Protein AF-A0A661PNC0-F1 (afdb_monomer)

Nearest PDB structures (foldseek):
  6h2f-assembly1_J  TM=8.138E-01  e=3.563E+00  Aeromonas hydrophila subsp. hydrophila AL09-71
  6grj-assembly1_B  TM=8.204E-01  e=4.561E+00  Aeromonas hydrophila
  6l4n-assembly1_A  TM=2.475E-01  e=5.593E-01  Dioscoreophyllum cumminsii
  7vww-assembly2_C  TM=2.631E-01  e=4.851E+00  Dioscoreophyllum cumminsii

Sequence (202 aa):
MVFRDFTWTQIACDAGDLGIRYLRNMYGEVVSHEEGSIPTFEPTTSKDDARDMGVSAIHDMAVKSANVPHITFQKVHVIPRSLSLVYYPIWIVRYTYMGRGYFVTVDGITGQSISGRAPGDPLYQGLAIGLGGVGGGLLTGVSLMGLLLNPVAGALGLLIGIVLFGGGFAMFRYGSEIVEGDLEARYKKIPMLDVLKKLSRG

Structure (mmCIF, N/CA/C/O backbone):
data_AF-A0A661PNC0-F1
#
_entry.id   AF-A0A661PNC0-F1
#
loop_
_atom_site.group_PDB
_atom_site.id
_atom_site.type_symbol
_atom_site.label_atom_id
_atom_site.label_alt_id
_atom_site.label_comp_id
_atom_site.label_asym_id
_atom_site.label_entity_id
_atom_site.label_seq_id
_atom_site.pdbx_PDB_ins_code
_atom_site.Cartn_x
_atom_site.Cartn_y
_atom_site.Cartn_z
_atom_site.occupancy
_atom_site.B_iso_or_equiv
_atom_site.auth_seq_id
_atom_site.auth_comp_id
_atom_site.auth_asym_id
_atom_site.auth_atom_id
_atom_site.pdbx_PDB_model_num
ATOM 1 N N . MET A 1 1 ? -9.305 -7.957 41.716 1.00 60.44 1 MET A N 1
ATOM 2 C CA . MET A 1 1 ? -9.885 -8.000 40.356 1.00 60.44 1 MET A CA 1
ATOM 3 C C . MET A 1 1 ? -9.316 -6.816 39.599 1.00 60.44 1 MET A C 1
ATOM 5 O O . MET A 1 1 ? -9.463 -5.704 40.085 1.00 60.44 1 MET A O 1
ATOM 9 N N . VAL A 1 2 ? -8.582 -7.043 38.510 1.00 74.50 2 VAL A N 1
ATOM 10 C CA . VAL A 1 2 ? -8.005 -5.952 37.712 1.00 74.50 2 VAL A CA 1
ATOM 11 C C . VAL A 1 2 ? -8.992 -5.645 36.598 1.00 74.50 2 VAL A C 1
ATOM 13 O O . VAL A 1 2 ? -9.218 -6.485 35.732 1.00 74.50 2 VAL A O 1
ATOM 16 N N . PHE A 1 3 ? -9.618 -4.475 36.666 1.00 83.81 3 PHE A N 1
ATOM 17 C CA . PHE A 1 3 ? -10.460 -3.978 35.588 1.00 83.81 3 PHE A CA 1
ATOM 18 C C . PHE A 1 3 ? -9.576 -3.168 34.645 1.00 83.81 3 PHE A C 1
ATOM 20 O O . PHE A 1 3 ? -8.866 -2.264 35.085 1.00 83.81 3 PHE A O 1
ATOM 27 N N . ARG A 1 4 ? -9.571 -3.535 33.367 1.00 88.44 4 ARG A N 1
ATOM 28 C CA . ARG A 1 4 ? -8.793 -2.864 32.330 1.00 88.44 4 ARG A CA 1
ATOM 29 C C . ARG A 1 4 ? -9.669 -2.661 31.115 1.00 88.44 4 ARG A C 1
ATOM 31 O O . ARG A 1 4 ? -10.390 -3.575 30.721 1.00 88.44 4 ARG A O 1
ATOM 38 N N . ASP A 1 5 ? -9.557 -1.477 30.539 1.00 91.38 5 ASP A N 1
ATOM 39 C CA . ASP A 1 5 ? -10.207 -1.152 29.285 1.00 91.38 5 ASP A CA 1
AT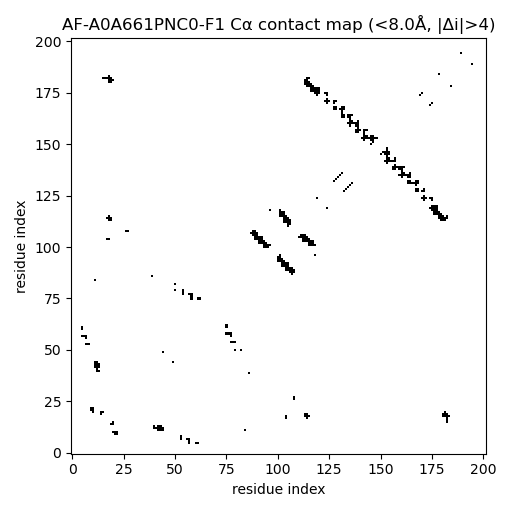OM 40 C C . ASP A 1 5 ? -9.285 -1.555 28.130 1.00 91.38 5 ASP A C 1
ATOM 42 O O . ASP A 1 5 ? -8.077 -1.306 28.157 1.00 91.38 5 ASP A O 1
ATOM 46 N N . PHE A 1 6 ? -9.866 -2.208 27.129 1.00 91.56 6 PHE A N 1
ATOM 47 C CA . PHE A 1 6 ? -9.190 -2.617 25.906 1.00 91.56 6 PHE A CA 1
ATOM 48 C C . PHE A 1 6 ? -9.966 -2.070 24.719 1.00 91.56 6 PHE A C 1
ATOM 50 O O . PHE A 1 6 ? -11.196 -2.127 24.696 1.00 91.56 6 PHE A O 1
ATOM 57 N N . THR A 1 7 ? -9.230 -1.586 23.725 1.00 90.50 7 THR A N 1
ATOM 58 C CA . THR A 1 7 ? -9.786 -1.140 22.451 1.00 90.50 7 THR A CA 1
ATOM 59 C C . THR A 1 7 ? -9.275 -2.061 21.363 1.00 90.50 7 THR A C 1
ATOM 61 O O . THR A 1 7 ? -8.075 -2.321 21.275 1.00 90.50 7 THR A O 1
ATOM 64 N N . TRP A 1 8 ? -10.191 -2.538 20.532 1.00 90.94 8 TRP A N 1
ATOM 65 C CA . TRP A 1 8 ? -9.892 -3.345 19.362 1.00 90.94 8 TRP A CA 1
ATOM 66 C C . TRP A 1 8 ? -10.581 -2.735 18.147 1.00 90.94 8 TRP A C 1
ATOM 68 O O . TRP A 1 8 ? -11.705 -2.243 18.246 1.00 90.94 8 TRP A O 1
ATOM 78 N N . THR A 1 9 ? -9.885 -2.747 17.016 1.00 90.25 9 THR A N 1
ATOM 79 C CA . THR A 1 9 ? -10.369 -2.206 15.750 1.00 90.25 9 THR A CA 1
ATOM 80 C C . THR A 1 9 ? -10.038 -3.171 14.622 1.00 90.25 9 THR A C 1
ATOM 82 O O . THR A 1 9 ? -9.015 -3.858 14.641 1.00 90.25 9 THR A O 1
ATOM 85 N N . GLN A 1 10 ? -10.916 -3.215 13.625 1.00 90.75 10 GLN A N 1
ATOM 86 C CA . GLN A 1 10 ? -10.739 -4.001 12.413 1.00 90.75 10 GLN A CA 1
ATOM 87 C C . GLN A 1 10 ? -11.410 -3.275 11.248 1.00 90.75 10 GLN A C 1
ATOM 89 O O . GLN A 1 10 ? -12.382 -2.543 11.441 1.00 90.75 10 GLN A O 1
ATOM 94 N N . ILE A 1 11 ? -10.887 -3.475 10.040 1.00 90.88 11 ILE A N 1
ATOM 95 C CA . ILE A 1 11 ? -11.545 -3.007 8.821 1.00 90.88 11 ILE A CA 1
ATOM 96 C C . ILE A 1 11 ? -12.796 -3.863 8.598 1.00 90.88 11 ILE A C 1
ATOM 98 O O . ILE A 1 11 ? -12.719 -5.089 8.559 1.00 90.88 11 ILE A O 1
ATOM 102 N N . ALA A 1 12 ? -13.947 -3.203 8.479 1.00 91.19 12 ALA A N 1
ATOM 103 C CA . ALA A 1 12 ? -15.246 -3.859 8.353 1.00 91.19 12 ALA A CA 1
ATOM 104 C C . ALA A 1 12 ? -15.644 -4.184 6.900 1.00 91.19 12 ALA A C 1
ATOM 106 O O . ALA A 1 12 ? -16.666 -4.830 6.701 1.00 91.19 12 ALA A O 1
ATOM 107 N N . CYS A 1 13 ? -14.877 -3.725 5.906 1.00 90.12 13 CYS A N 1
ATOM 108 C CA . CYS A 1 13 ? -15.146 -3.874 4.474 1.00 90.12 13 CYS A CA 1
ATOM 109 C C . CYS A 1 13 ? -13.961 -4.507 3.723 1.00 90.12 13 CYS A C 1
ATOM 111 O O . CYS A 1 13 ? -12.857 -4.626 4.257 1.00 90.12 13 CYS A O 1
ATOM 113 N N . ASP A 1 14 ? -14.168 -4.896 2.463 1.00 88.50 14 ASP A N 1
ATOM 114 C CA . ASP A 1 14 ? -13.071 -5.351 1.603 1.00 88.50 14 ASP A CA 1
ATOM 115 C C . ASP A 1 14 ? -12.342 -4.158 0.961 1.00 88.50 14 ASP A C 1
ATOM 117 O O . ASP A 1 14 ? -12.739 -3.636 -0.081 1.00 88.50 14 ASP A O 1
ATOM 121 N N . ALA A 1 15 ? -11.271 -3.708 1.617 1.00 86.81 15 ALA A N 1
ATOM 122 C CA . ALA A 1 15 ? -10.387 -2.644 1.135 1.00 86.81 15 ALA A CA 1
ATOM 123 C C . ALA A 1 15 ? -9.058 -3.181 0.562 1.00 86.81 15 ALA A C 1
ATOM 125 O O . ALA A 1 15 ? -8.125 -2.408 0.307 1.00 86.81 15 ALA A O 1
ATOM 126 N N . GLY A 1 16 ? -8.952 -4.499 0.347 1.00 83.06 16 GLY A N 1
ATOM 127 C CA . GLY A 1 16 ? -7.710 -5.147 -0.080 1.00 83.06 16 GLY A CA 1
ATOM 128 C C . GLY A 1 16 ? -7.218 -4.657 -1.444 1.00 83.06 16 GLY A C 1
ATOM 129 O O . GLY A 1 16 ? -6.020 -4.426 -1.626 1.00 83.06 16 GLY A O 1
ATOM 130 N N . ASP A 1 17 ? -8.140 -4.395 -2.371 1.00 80.44 17 ASP A N 1
ATOM 131 C CA . ASP A 1 17 ? -7.835 -3.873 -3.710 1.00 80.44 17 ASP A CA 1
ATOM 132 C C . ASP A 1 17 ? -7.246 -2.454 -3.696 1.00 80.44 17 ASP A C 1
ATOM 134 O O . ASP A 1 17 ? -6.540 -2.056 -4.628 1.00 80.44 17 ASP A O 1
ATOM 138 N N . LEU A 1 18 ? -7.488 -1.701 -2.621 1.00 85.50 18 LEU A N 1
ATOM 139 C CA . LEU A 1 18 ? -6.891 -0.386 -2.380 1.00 85.50 18 LEU A CA 1
ATOM 140 C C . LEU A 1 18 ? -5.544 -0.476 -1.655 1.00 85.50 18 LEU A C 1
ATOM 142 O O . LEU A 1 18 ? -4.930 0.554 -1.383 1.00 85.50 18 LEU A O 1
ATOM 146 N N . GLY A 1 19 ? -5.083 -1.690 -1.340 1.00 84.81 19 GLY A N 1
ATOM 147 C CA . GLY A 1 19 ? -3.843 -1.940 -0.616 1.00 84.81 19 GLY A CA 1
ATOM 148 C C . GLY A 1 19 ? -3.920 -1.548 0.855 1.00 84.81 19 GLY A C 1
ATOM 149 O O . GLY A 1 19 ? -2.931 -1.056 1.395 1.00 84.81 19 GLY A O 1
ATOM 150 N N . ILE A 1 20 ? -5.086 -1.712 1.484 1.00 88.06 20 ILE A N 1
ATOM 151 C CA . ILE A 1 20 ? -5.316 -1.382 2.893 1.00 88.06 20 ILE A CA 1
ATOM 152 C C . ILE A 1 20 ? -5.669 -2.672 3.633 1.00 88.06 20 ILE A C 1
ATOM 154 O O . ILE A 1 20 ? -6.747 -3.224 3.431 1.00 88.06 20 ILE A O 1
ATOM 158 N N . ARG A 1 21 ? -4.769 -3.166 4.492 1.00 84.69 21 ARG A N 1
ATOM 159 C CA . ARG A 1 21 ? -5.044 -4.338 5.353 1.00 84.69 21 ARG A CA 1
ATOM 160 C C . ARG A 1 21 ? -5.180 -3.990 6.826 1.00 84.69 21 ARG A C 1
ATOM 162 O O . ARG A 1 21 ? -5.807 -4.731 7.576 1.00 84.69 21 ARG A O 1
ATOM 169 N N . TYR A 1 22 ? -4.608 -2.868 7.245 1.00 82.19 22 TYR A N 1
ATOM 170 C CA . TYR A 1 22 ? -4.738 -2.348 8.596 1.00 82.19 22 TYR A CA 1
ATOM 171 C C . TYR A 1 22 ? -4.699 -0.822 8.575 1.00 82.19 22 TYR A C 1
ATOM 173 O O . TYR A 1 22 ? -4.026 -0.212 7.743 1.00 82.19 22 TYR A O 1
ATOM 181 N N . LEU A 1 23 ? -5.418 -0.203 9.509 1.00 81.19 23 LEU A N 1
ATOM 182 C CA . LEU A 1 23 ? -5.313 1.231 9.754 1.00 81.19 23 LEU A CA 1
ATOM 183 C C . LEU A 1 23 ? -4.182 1.467 10.754 1.00 81.19 23 LEU A C 1
ATOM 185 O O . LEU A 1 23 ? -4.139 0.850 11.817 1.00 81.19 23 LEU A O 1
ATOM 189 N N . ARG A 1 24 ? -3.244 2.349 10.401 1.00 75.81 24 ARG A N 1
ATOM 190 C CA . ARG A 1 24 ? -2.094 2.689 11.259 1.00 75.81 24 ARG A CA 1
ATOM 191 C C . ARG A 1 24 ? -2.492 3.566 12.437 1.00 75.81 24 ARG A C 1
ATOM 193 O O . ARG A 1 24 ? -1.765 3.632 13.423 1.00 75.81 24 ARG A O 1
ATOM 200 N N . ASN A 1 25 ? -3.616 4.259 12.308 1.00 78.12 25 ASN A N 1
ATOM 201 C CA . ASN A 1 25 ? -4.048 5.252 13.258 1.00 78.12 25 ASN A CA 1
ATOM 202 C C . ASN A 1 25 ? -5.568 5.467 13.197 1.00 78.12 25 ASN A C 1
ATOM 204 O O . ASN A 1 25 ? -6.174 5.333 12.140 1.00 78.12 25 ASN A O 1
ATOM 208 N N . MET A 1 26 ? -6.151 5.843 14.334 1.00 75.44 26 MET A N 1
ATOM 209 C CA . MET A 1 26 ? -7.554 6.236 14.495 1.00 75.44 26 MET A CA 1
ATOM 210 C C . MET A 1 26 ? -7.695 7.644 15.107 1.00 75.44 26 MET A C 1
ATOM 212 O O . MET A 1 26 ? -8.784 8.009 15.539 1.00 75.44 26 MET A O 1
ATOM 216 N N . TYR A 1 27 ? -6.612 8.430 15.202 1.00 77.44 27 TYR A N 1
ATOM 217 C CA . TYR A 1 27 ? -6.716 9.836 15.606 1.00 77.44 27 TYR A CA 1
ATOM 218 C C . TYR A 1 27 ? -7.524 10.621 14.571 1.00 77.44 27 TYR A C 1
ATOM 220 O O . TYR A 1 27 ? -7.492 10.306 13.385 1.00 77.44 27 TYR A O 1
ATOM 228 N N . GLY A 1 28 ? -8.221 11.650 15.040 1.00 77.75 28 GLY A N 1
ATOM 229 C CA . GLY A 1 28 ? -9.075 12.510 14.232 1.00 77.75 28 GLY A CA 1
ATOM 230 C C . GLY A 1 28 ? -10.279 12.974 15.041 1.00 77.75 28 GLY A C 1
ATOM 231 O O . GLY A 1 28 ? -10.637 12.361 16.049 1.00 77.75 28 GLY A O 1
ATOM 232 N N . GLU A 1 29 ? -10.893 14.069 14.611 1.00 81.62 29 GLU A N 1
ATOM 233 C CA . GLU A 1 29 ? -12.191 14.468 15.143 1.00 81.62 29 GLU A CA 1
ATOM 234 C C . GLU A 1 29 ? -13.288 13.640 14.476 1.00 81.62 29 GLU A C 1
ATOM 236 O O . GLU A 1 29 ? -13.309 13.466 13.256 1.00 81.62 29 GLU A O 1
ATOM 241 N N . VAL A 1 30 ? -14.198 13.104 15.290 1.00 81.50 30 VAL A N 1
ATOM 242 C CA . VAL A 1 30 ? -15.355 12.367 14.786 1.00 81.50 30 VAL A CA 1
ATOM 243 C C . VAL A 1 30 ? -16.385 13.386 14.324 1.00 81.50 30 VAL A C 1
ATOM 245 O O . VAL A 1 30 ? -16.954 14.112 15.137 1.00 81.50 30 VAL A O 1
ATOM 248 N N . VAL A 1 31 ? -16.630 13.422 13.018 1.00 83.00 31 VAL A N 1
ATOM 249 C CA . VAL A 1 31 ? -17.640 14.284 12.404 1.00 83.00 31 VAL A CA 1
ATOM 250 C C . VAL A 1 31 ? -18.822 13.423 11.973 1.00 83.00 31 VAL A C 1
ATOM 252 O O . VAL A 1 31 ? -18.645 12.328 11.437 1.00 83.00 31 VAL A O 1
ATOM 255 N N . SER A 1 32 ? -20.040 13.902 12.223 1.00 80.50 32 SER A N 1
ATOM 256 C CA . SER A 1 32 ? -21.250 13.276 11.693 1.00 80.50 32 SER A CA 1
ATOM 257 C C . SER A 1 32 ? -21.310 13.486 10.185 1.00 80.50 32 SER A C 1
ATOM 259 O O . SER A 1 32 ? -21.209 14.618 9.714 1.00 80.50 32 SER A O 1
ATOM 261 N N . HIS A 1 33 ? -21.510 12.403 9.448 1.00 73.62 33 HIS A N 1
ATOM 262 C CA . HIS A 1 33 ? -21.604 12.429 7.996 1.00 73.62 33 HIS A CA 1
ATOM 263 C C . HIS A 1 33 ? -23.042 12.190 7.544 1.00 73.62 33 HIS A C 1
ATOM 265 O O . HIS A 1 33 ? -23.707 11.301 8.077 1.00 73.62 33 HIS A O 1
ATOM 271 N N . GLU A 1 34 ? -23.512 12.956 6.560 1.00 78.12 34 GLU A N 1
ATOM 272 C CA . GLU A 1 34 ? -24.792 12.684 5.900 1.00 78.12 34 GLU A CA 1
ATOM 273 C C . GLU A 1 34 ? -24.631 11.524 4.914 1.00 78.12 34 GLU A C 1
ATOM 275 O O . GLU A 1 34 ? -23.820 11.577 3.980 1.00 78.12 34 GLU A O 1
ATOM 280 N N . GLU A 1 35 ? -25.413 10.468 5.132 1.00 73.94 35 GLU A N 1
ATOM 281 C CA . GLU A 1 35 ? -25.404 9.252 4.323 1.00 73.94 35 GLU A CA 1
ATOM 282 C C . GLU A 1 35 ? -25.604 9.577 2.830 1.00 73.94 35 GLU A C 1
ATOM 284 O O . GLU A 1 35 ? -26.504 10.323 2.449 1.00 73.94 35 GLU A O 1
ATOM 289 N N . GLY A 1 36 ? -24.725 9.045 1.974 1.00 72.88 36 GLY A N 1
ATOM 290 C CA . GLY A 1 36 ? -24.783 9.230 0.519 1.00 72.88 36 GLY A CA 1
ATOM 291 C C . GLY A 1 36 ? -24.018 10.430 -0.053 1.00 72.88 36 GLY A C 1
ATOM 292 O O . GLY A 1 36 ? -23.886 10.523 -1.272 1.00 72.88 36 GLY A O 1
ATOM 293 N N . SER A 1 37 ? -23.460 11.325 0.769 1.00 77.81 37 SER A N 1
ATOM 294 C CA . SER A 1 37 ? -22.712 12.488 0.248 1.00 77.81 37 SER A CA 1
ATOM 295 C C . SER A 1 37 ? -21.254 12.190 -0.150 1.00 77.81 37 SER A C 1
ATOM 297 O O . SER A 1 37 ? -20.676 12.918 -0.957 1.00 77.81 37 SER A O 1
ATOM 299 N N . ILE A 1 38 ? -20.662 11.100 0.353 1.00 77.94 38 ILE A N 1
ATOM 300 C CA . ILE A 1 38 ? -19.319 10.620 -0.017 1.00 77.94 38 ILE A CA 1
ATOM 301 C C . ILE A 1 38 ? -19.423 9.123 -0.328 1.00 77.94 38 ILE A C 1
ATOM 303 O O . ILE A 1 38 ? -20.124 8.421 0.400 1.00 77.94 38 ILE A O 1
ATOM 307 N N . PRO A 1 39 ? -18.738 8.613 -1.369 1.00 84.06 39 PRO A N 1
ATOM 308 C CA . PRO A 1 39 ? -18.677 7.181 -1.633 1.00 84.06 39 PRO A CA 1
ATOM 309 C C . PRO A 1 39 ? -18.099 6.415 -0.438 1.00 84.06 39 PRO A C 1
ATOM 311 O O . PRO A 1 39 ? -16.949 6.625 -0.051 1.00 84.06 39 PRO A O 1
ATOM 314 N N . THR A 1 40 ? -18.893 5.510 0.125 1.00 86.81 40 THR A N 1
ATOM 315 C CA . THR A 1 40 ? -18.500 4.616 1.216 1.00 86.81 40 THR A CA 1
ATOM 316 C C . THR A 1 40 ? -18.382 3.182 0.715 1.00 86.81 40 THR A C 1
ATOM 318 O O . THR A 1 40 ? -19.023 2.784 -0.257 1.00 86.81 40 THR A O 1
ATOM 321 N N . PHE A 1 41 ? -17.538 2.398 1.383 1.00 87.38 41 PHE A N 1
ATOM 322 C CA . PHE A 1 41 ? -17.537 0.948 1.225 1.00 87.38 41 PHE A CA 1
ATOM 323 C C . PHE A 1 41 ? -18.470 0.351 2.265 1.00 87.38 41 PHE A C 1
ATOM 325 O O . PHE A 1 41 ? -18.335 0.642 3.455 1.00 87.38 41 PHE A O 1
ATOM 332 N N . GLU A 1 42 ? -19.383 -0.496 1.809 1.00 87.50 42 GLU A N 1
ATOM 333 C CA . GLU A 1 42 ? -20.300 -1.185 2.703 1.00 87.50 42 GLU A CA 1
ATOM 334 C C . GLU A 1 42 ? -19.556 -2.205 3.578 1.00 87.50 42 GLU A C 1
ATOM 336 O O . GLU A 1 42 ? -18.625 -2.871 3.101 1.00 87.50 42 GLU A O 1
ATOM 341 N N . PRO A 1 43 ? -19.951 -2.355 4.854 1.00 91.06 43 PRO A N 1
ATOM 342 C CA . PRO A 1 43 ? -19.438 -3.416 5.703 1.00 91.06 43 PRO A CA 1
ATOM 343 C C . PRO A 1 43 ? -19.756 -4.795 5.115 1.00 91.06 43 PRO A C 1
ATOM 345 O O . PRO A 1 43 ? -20.901 -5.102 4.788 1.00 91.06 43 PRO A O 1
ATOM 348 N N . THR A 1 44 ? -18.744 -5.650 5.018 1.00 91.75 44 THR A N 1
ATOM 349 C CA . THR A 1 44 ? -18.884 -7.057 4.617 1.00 91.75 44 THR A CA 1
ATOM 350 C C . THR A 1 44 ? -19.120 -7.973 5.816 1.00 91.75 44 THR A C 1
ATOM 352 O O . THR A 1 44 ? -19.632 -9.080 5.662 1.00 91.75 44 THR A O 1
ATOM 355 N N . THR A 1 45 ? -18.772 -7.506 7.015 1.00 89.38 45 THR A N 1
ATOM 356 C CA . THR A 1 45 ? -18.924 -8.232 8.278 1.00 89.38 45 THR A CA 1
ATOM 357 C C . THR A 1 45 ? -20.235 -7.861 8.968 1.00 89.38 45 THR A C 1
ATOM 359 O O . THR A 1 45 ? -20.561 -6.679 9.104 1.00 89.38 45 THR A O 1
ATOM 362 N N . SER A 1 46 ? -20.971 -8.859 9.469 1.00 92.31 46 SER A N 1
ATOM 363 C CA . SER A 1 46 ? -22.181 -8.616 10.259 1.00 92.31 46 SER A CA 1
ATOM 364 C C . SER A 1 46 ? -21.857 -8.034 11.644 1.00 92.31 46 SER A C 1
ATOM 366 O O . SER A 1 46 ? -20.755 -8.179 12.175 1.00 92.31 46 SER A O 1
ATOM 368 N N . LYS A 1 47 ? -22.838 -7.377 12.271 1.00 91.94 47 LYS A N 1
ATOM 369 C CA . LYS A 1 47 ? -22.670 -6.795 13.612 1.00 91.94 47 LYS A CA 1
ATOM 370 C C . LYS A 1 47 ? -22.364 -7.853 14.679 1.00 91.94 47 LYS A C 1
ATOM 372 O O . LYS A 1 47 ? -21.562 -7.588 15.575 1.00 91.94 47 LYS A O 1
ATOM 377 N N . ASP A 1 48 ? -23.008 -9.014 14.592 1.00 93.81 48 ASP A N 1
ATOM 378 C CA . ASP A 1 48 ? -22.830 -10.099 15.559 1.00 93.81 48 ASP A CA 1
ATOM 379 C C . ASP A 1 48 ? -21.459 -10.761 15.381 1.00 93.81 48 ASP A C 1
ATOM 381 O O . ASP A 1 48 ? -20.726 -10.901 16.358 1.00 93.81 48 ASP A O 1
ATOM 385 N N . ASP A 1 49 ? -21.030 -11.005 14.138 1.00 94.06 49 ASP A N 1
ATOM 386 C CA . ASP A 1 49 ? -19.682 -11.523 13.863 1.00 94.06 49 ASP A CA 1
ATOM 387 C C . ASP A 1 49 ? -18.597 -10.542 14.330 1.00 94.06 49 ASP A C 1
ATOM 389 O O . ASP A 1 49 ? -17.616 -10.936 14.960 1.00 94.06 49 ASP A O 1
ATOM 393 N N . ALA A 1 50 ? -18.778 -9.240 14.077 1.00 93.19 50 ALA A N 1
ATOM 394 C CA . ALA A 1 50 ? -17.857 -8.204 14.543 1.00 93.19 50 ALA A CA 1
ATOM 395 C C . ALA A 1 50 ? -17.756 -8.171 16.076 1.00 93.19 50 ALA A C 1
ATOM 397 O O . ALA A 1 50 ? -16.672 -7.957 16.628 1.00 93.19 50 ALA A O 1
ATOM 398 N N . ARG A 1 51 ? -18.873 -8.409 16.774 1.00 94.56 51 ARG A N 1
ATOM 399 C CA . ARG A 1 51 ? -18.899 -8.511 18.234 1.00 94.56 51 ARG A CA 1
ATOM 400 C C . ARG A 1 51 ? -18.113 -9.727 18.714 1.00 94.56 51 ARG A C 1
ATOM 402 O O . ARG A 1 51 ? -17.290 -9.577 19.616 1.00 94.56 51 ARG A O 1
ATOM 409 N N . ASP A 1 52 ? -18.350 -10.893 18.127 1.00 94.94 52 ASP A N 1
ATOM 410 C CA . ASP A 1 52 ? -17.710 -12.143 18.538 1.00 94.94 52 ASP A CA 1
ATOM 411 C C . ASP A 1 52 ? -16.200 -12.116 18.262 1.00 94.94 52 ASP A C 1
ATOM 413 O O . ASP A 1 52 ? -15.398 -12.457 19.140 1.00 94.94 52 ASP A O 1
ATOM 417 N N . MET A 1 53 ? -15.794 -11.591 17.100 1.00 94.56 53 MET A N 1
ATOM 418 C CA . MET A 1 53 ? -14.387 -11.338 16.778 1.00 94.56 53 MET A CA 1
ATOM 419 C C . MET A 1 53 ? -13.739 -10.379 17.780 1.00 94.56 53 MET A C 1
ATOM 421 O O . MET A 1 53 ? -12.650 -10.662 18.283 1.00 94.56 53 MET A O 1
ATOM 425 N N . GLY A 1 54 ? -14.413 -9.277 18.124 1.00 94.56 54 GLY A N 1
ATOM 426 C CA . GLY A 1 54 ? -13.900 -8.307 19.089 1.00 94.56 54 GLY A CA 1
ATOM 427 C C . GLY A 1 54 ? -13.768 -8.873 20.501 1.00 94.56 54 GLY A C 1
ATOM 428 O O . GLY A 1 54 ? -12.765 -8.625 21.172 1.00 94.56 54 GLY A O 1
ATOM 429 N N . VAL A 1 55 ? -14.732 -9.683 20.949 1.00 95.06 55 VAL A N 1
ATOM 430 C CA . VAL A 1 55 ? -14.667 -10.380 22.243 1.00 95.06 55 VAL A CA 1
ATOM 431 C C . VAL A 1 55 ? -13.474 -11.330 22.286 1.00 95.06 55 VAL A C 1
ATOM 433 O O . VAL A 1 55 ? -12.709 -11.293 23.252 1.00 95.06 55 VAL A O 1
ATOM 436 N N . SER A 1 56 ? -13.285 -12.137 21.238 1.00 95.44 56 SER A N 1
ATOM 437 C CA . SER A 1 56 ? -12.152 -13.059 21.139 1.00 95.44 56 SER A CA 1
ATOM 438 C C . SER A 1 56 ? -10.815 -12.311 21.112 1.00 95.44 56 SER A C 1
ATOM 440 O O . SER A 1 56 ? -9.896 -12.654 21.854 1.00 95.44 56 SER A O 1
ATOM 442 N N . ALA A 1 57 ? -10.707 -11.245 20.314 1.00 94.81 57 ALA A N 1
ATOM 443 C CA . ALA A 1 57 ? -9.482 -10.459 20.202 1.00 94.81 57 ALA A CA 1
ATOM 444 C C . ALA A 1 57 ? -9.120 -9.756 21.521 1.00 94.81 57 ALA A C 1
ATOM 446 O O . ALA A 1 57 ? -7.970 -9.809 21.959 1.00 94.81 57 ALA A O 1
ATOM 447 N N . ILE A 1 58 ? -10.098 -9.139 22.194 1.00 94.75 58 ILE A N 1
ATOM 448 C CA . ILE A 1 58 ? -9.889 -8.486 23.494 1.00 94.75 58 ILE A CA 1
ATOM 449 C C . ILE A 1 58 ? -9.519 -9.509 24.567 1.00 94.75 58 ILE A C 1
ATOM 451 O O . ILE A 1 58 ? -8.657 -9.223 25.398 1.00 94.75 58 ILE A O 1
ATOM 455 N N . HIS A 1 59 ? -10.127 -10.697 24.555 1.00 93.88 59 HIS A N 1
ATOM 456 C CA . HIS A 1 59 ? -9.753 -11.772 25.469 1.00 93.88 59 HIS A CA 1
ATOM 457 C C . HIS A 1 59 ? -8.261 -12.114 25.327 1.00 93.88 59 HIS A C 1
ATOM 459 O O . HIS A 1 59 ? -7.527 -12.122 26.319 1.00 93.88 59 HIS A O 1
ATOM 465 N N . ASP A 1 60 ? -7.785 -12.302 24.095 1.00 93.12 60 ASP A N 1
ATOM 466 C CA . ASP A 1 60 ? -6.383 -12.625 23.820 1.00 93.12 60 ASP A CA 1
ATOM 467 C C . ASP A 1 60 ? -5.432 -11.482 24.191 1.00 93.12 60 ASP A C 1
ATOM 469 O O . ASP A 1 60 ? -4.362 -11.715 24.762 1.00 93.12 60 ASP A O 1
ATOM 473 N N . MET A 1 61 ? -5.820 -10.235 23.911 1.00 92.31 61 MET A N 1
ATOM 474 C CA . MET A 1 61 ? -5.074 -9.048 24.339 1.00 92.31 61 MET A CA 1
ATOM 475 C C . MET A 1 61 ? -4.986 -8.966 25.866 1.00 92.31 61 MET A C 1
ATOM 477 O O . MET A 1 61 ? -3.914 -8.681 26.404 1.00 92.31 61 MET A O 1
ATOM 481 N N . ALA A 1 62 ? -6.080 -9.256 26.573 1.00 91.94 62 ALA A N 1
ATOM 482 C CA . ALA A 1 62 ? -6.132 -9.212 28.026 1.00 91.94 62 ALA A CA 1
ATOM 483 C C . ALA A 1 62 ? -5.207 -10.255 28.659 1.00 91.94 62 ALA A C 1
ATOM 485 O O . ALA A 1 62 ? -4.404 -9.897 29.527 1.00 91.94 62 ALA A O 1
ATOM 486 N N . VAL A 1 63 ? -5.249 -11.503 28.179 1.00 90.50 63 VAL A N 1
ATOM 487 C CA . VAL A 1 63 ? -4.357 -12.581 28.637 1.00 90.50 63 VAL A CA 1
ATOM 488 C C . VAL A 1 63 ? -2.892 -12.215 28.388 1.00 90.50 63 VAL A C 1
ATOM 490 O O . VAL A 1 63 ? -2.078 -12.280 29.310 1.00 90.50 63 VAL A O 1
ATOM 493 N N . LYS A 1 64 ? -2.555 -11.746 27.178 1.00 90.94 64 LYS A N 1
ATOM 494 C CA . LYS A 1 64 ? -1.185 -11.323 26.834 1.00 90.94 64 LYS A CA 1
ATOM 495 C C . LYS A 1 64 ? -0.701 -10.150 27.690 1.00 90.94 64 LYS A C 1
ATOM 497 O O . LYS A 1 64 ? 0.455 -10.129 28.102 1.00 90.94 64 LYS A O 1
ATOM 502 N N . SER A 1 65 ? -1.580 -9.198 28.015 1.00 90.00 65 SER A N 1
ATOM 503 C CA . SER A 1 65 ? -1.227 -8.003 28.798 1.00 90.00 65 SER A CA 1
ATOM 504 C C . SER A 1 65 ? -0.815 -8.291 30.245 1.00 90.00 65 SER A C 1
ATOM 506 O O . SER A 1 65 ? -0.195 -7.437 30.881 1.00 90.00 65 SER A O 1
ATOM 508 N N . ALA A 1 66 ? -1.180 -9.461 30.780 1.00 87.38 66 ALA A N 1
ATOM 509 C CA . ALA A 1 66 ? -0.810 -9.869 32.130 1.00 87.38 66 ALA A CA 1
ATOM 510 C C . ALA A 1 66 ? 0.663 -10.308 32.228 1.00 87.38 66 ALA A C 1
ATOM 512 O O . ALA A 1 66 ? 1.211 -10.324 33.327 1.00 87.38 66 ALA A O 1
ATOM 513 N N . ASN A 1 67 ? 1.300 -10.633 31.092 1.00 86.50 67 ASN A N 1
ATOM 514 C CA . ASN A 1 67 ? 2.706 -11.036 30.982 1.00 86.50 67 ASN A CA 1
ATOM 515 C C . ASN A 1 67 ? 3.118 -12.146 31.974 1.00 86.50 67 ASN A C 1
ATOM 517 O O . ASN A 1 67 ? 4.191 -12.100 32.576 1.00 86.50 67 ASN A O 1
ATOM 521 N N . VAL A 1 68 ? 2.238 -13.132 32.180 1.00 86.25 68 VAL A N 1
ATOM 522 C CA . VAL A 1 68 ? 2.471 -14.249 33.104 1.00 86.25 68 VAL A CA 1
ATOM 523 C C . VAL A 1 68 ? 3.115 -15.416 32.340 1.00 86.25 68 VAL A C 1
ATOM 525 O O . VAL A 1 68 ? 2.491 -15.933 31.415 1.00 86.25 68 VAL A O 1
ATOM 528 N N . PRO A 1 69 ? 4.328 -15.871 32.713 1.00 83.25 69 PRO A N 1
ATOM 529 C CA . PRO A 1 69 ? 5.061 -16.897 31.964 1.00 83.25 69 PRO A CA 1
ATOM 530 C C . PRO A 1 69 ? 4.462 -18.308 32.081 1.00 83.25 69 PRO A C 1
ATOM 532 O O . PRO A 1 69 ? 4.591 -19.108 31.158 1.00 83.25 69 PRO A O 1
ATOM 535 N N . HIS A 1 70 ? 3.787 -18.620 33.193 1.00 86.38 70 HIS A N 1
ATOM 536 C CA . HIS A 1 70 ? 3.148 -19.918 33.424 1.00 86.38 70 HIS A CA 1
ATOM 537 C C . HIS A 1 70 ? 1.731 -19.727 33.964 1.00 86.38 70 HIS A C 1
ATOM 539 O O . HIS A 1 70 ? 1.541 -19.193 35.056 1.00 86.38 70 HIS A O 1
ATOM 545 N N . ILE A 1 71 ? 0.733 -20.167 33.198 1.00 85.00 71 ILE A N 1
ATOM 546 C CA . ILE A 1 71 ? -0.686 -20.014 33.531 1.00 85.00 71 ILE A CA 1
ATOM 547 C C . ILE A 1 71 ? -1.250 -21.392 33.895 1.00 85.00 71 ILE A C 1
ATOM 549 O O . ILE A 1 71 ? -1.495 -22.212 33.017 1.00 85.00 71 ILE A O 1
ATOM 553 N N . THR A 1 72 ? -1.460 -21.651 35.189 1.00 86.69 72 THR A N 1
ATOM 554 C CA . THR A 1 72 ? -2.098 -22.899 35.665 1.00 86.69 72 THR A CA 1
ATOM 555 C C . THR A 1 72 ? -3.624 -22.801 35.645 1.00 86.69 72 THR A C 1
ATOM 557 O O . THR A 1 72 ? -4.310 -23.768 35.335 1.00 86.69 72 THR A O 1
ATOM 560 N N . PHE A 1 73 ? -4.166 -21.619 35.950 1.00 84.12 73 PHE A N 1
ATOM 561 C CA . PHE A 1 73 ? -5.595 -21.318 35.896 1.00 84.12 73 PHE A CA 1
ATOM 562 C C . PHE A 1 73 ? -5.794 -19.894 35.379 1.00 84.12 73 PHE A C 1
ATOM 564 O O . PHE A 1 73 ? -5.152 -18.966 35.870 1.00 84.12 73 PHE A O 1
ATOM 571 N N . GLN A 1 74 ? -6.710 -19.713 34.425 1.00 85.81 74 GLN A N 1
ATOM 572 C CA . GLN A 1 74 ? -7.118 -18.393 33.946 1.00 85.81 74 GLN A CA 1
ATOM 573 C C . GLN A 1 74 ? -8.638 -18.261 33.981 1.00 85.81 74 GLN A C 1
ATOM 575 O O . GLN A 1 74 ? -9.362 -19.177 33.594 1.00 85.81 74 GLN A O 1
ATOM 580 N N . LYS A 1 75 ? -9.124 -17.099 34.420 1.00 88.56 75 LYS A N 1
ATOM 581 C CA . LYS A 1 75 ? -10.537 -16.726 34.335 1.00 88.56 75 LYS A CA 1
ATOM 582 C C . LYS A 1 75 ? -10.628 -15.269 33.903 1.00 88.56 75 LYS A C 1
ATOM 584 O O . LYS A 1 75 ? -10.466 -14.366 34.720 1.00 88.56 75 LYS A O 1
ATOM 589 N N . VAL A 1 76 ? -10.868 -15.054 32.616 1.00 90.44 76 VAL A N 1
ATOM 590 C CA . VAL A 1 76 ? -11.023 -13.727 32.014 1.00 90.44 76 VAL A CA 1
ATOM 591 C C . VAL A 1 76 ? -12.459 -13.607 31.529 1.00 90.44 76 VAL A C 1
ATOM 593 O O . VAL A 1 76 ? -12.960 -14.498 30.853 1.00 90.44 76 VAL A O 1
ATOM 596 N N . HIS A 1 77 ? -13.129 -12.518 31.897 1.00 91.94 77 HIS A N 1
ATOM 597 C CA . HIS A 1 77 ? -14.434 -12.175 31.341 1.00 91.94 77 HIS A CA 1
ATOM 598 C C . HIS A 1 77 ? -14.280 -10.883 30.561 1.00 91.94 77 HIS A C 1
ATOM 600 O O . HIS A 1 77 ? -13.767 -9.897 31.091 1.00 91.94 77 HIS A O 1
ATOM 606 N N . VAL A 1 78 ? -14.741 -10.898 29.318 1.00 92.94 78 VAL A N 1
ATOM 607 C CA . VAL A 1 78 ? -14.796 -9.717 28.465 1.00 92.94 78 VAL A CA 1
ATOM 608 C C . VAL A 1 78 ? -16.233 -9.220 28.460 1.00 92.94 78 VAL A C 1
ATOM 610 O O . VAL A 1 78 ? -17.158 -9.985 28.197 1.00 92.94 78 VAL A O 1
ATOM 613 N N . ILE A 1 79 ? -16.420 -7.942 28.776 1.00 92.69 79 ILE A N 1
ATOM 614 C CA . ILE A 1 79 ? -17.730 -7.290 28.789 1.00 92.69 79 ILE A CA 1
ATOM 615 C C . ILE A 1 79 ? -17.684 -6.175 27.737 1.00 92.69 79 ILE A C 1
ATOM 617 O O . ILE A 1 79 ? -17.079 -5.134 28.002 1.00 92.69 79 ILE A O 1
ATOM 621 N N . PRO A 1 80 ? -18.277 -6.372 26.543 1.00 90.06 80 PRO A N 1
ATOM 622 C CA . PRO A 1 80 ? -18.332 -5.335 25.517 1.00 90.06 80 PRO A CA 1
ATOM 623 C C . PRO A 1 80 ? -19.078 -4.104 26.033 1.00 90.06 80 PRO A C 1
ATOM 625 O O . PRO A 1 80 ? -20.241 -4.208 26.422 1.00 90.06 80 PRO A O 1
ATOM 628 N N . ARG A 1 81 ? -18.419 -2.939 26.040 1.00 90.62 81 ARG A N 1
ATOM 629 C CA . ARG A 1 81 ? -19.059 -1.664 26.408 1.00 90.62 81 ARG A CA 1
ATOM 630 C C . ARG A 1 81 ? -19.735 -0.984 25.227 1.00 90.62 81 ARG A C 1
ATOM 632 O O . ARG A 1 81 ? -20.854 -0.504 25.358 1.00 90.62 81 ARG A O 1
ATOM 639 N N . SER A 1 82 ? -19.050 -0.934 24.093 1.00 91.06 82 SER A N 1
ATOM 640 C CA . SER A 1 82 ? -19.545 -0.324 22.865 1.00 91.06 82 SER A CA 1
ATOM 641 C C . SER A 1 82 ? -19.013 -1.082 21.656 1.00 91.06 82 SER A C 1
ATOM 643 O O . SER A 1 82 ? -17.931 -1.666 21.691 1.00 91.06 82 SER A O 1
ATOM 645 N N . LEU A 1 83 ? -19.807 -1.074 20.592 1.00 91.75 83 LEU A N 1
ATOM 646 C CA . LEU A 1 83 ? -19.422 -1.527 19.266 1.00 91.75 83 LEU A CA 1
ATOM 647 C C . LEU A 1 83 ? -19.925 -0.465 18.295 1.00 91.75 83 LEU A C 1
ATOM 649 O O . LEU A 1 83 ? -21.133 -0.239 18.210 1.00 91.75 83 LEU A O 1
ATOM 653 N N . SER A 1 84 ? -18.997 0.192 17.608 1.00 90.69 84 SER A N 1
ATOM 654 C CA . SER A 1 84 ? -19.291 1.313 16.718 1.00 90.69 84 SER A CA 1
ATOM 655 C C . SER A 1 84 ? -18.659 1.071 15.356 1.00 90.69 84 SER A C 1
ATOM 657 O O . SER A 1 84 ? -17.505 0.654 15.275 1.00 90.69 84 SER A O 1
ATOM 659 N N . LEU A 1 85 ? -19.410 1.366 14.296 1.00 89.44 85 LEU A N 1
ATOM 660 C CA . LEU A 1 85 ? -18.890 1.440 12.935 1.00 89.44 85 LEU A CA 1
ATOM 661 C C . LEU A 1 85 ? -18.378 2.863 12.690 1.00 89.44 85 LEU A C 1
ATOM 663 O O . LEU A 1 85 ? -19.100 3.826 12.943 1.00 89.44 85 LEU A O 1
ATOM 667 N N . VAL A 1 86 ? -17.137 2.990 12.223 1.00 88.38 86 VAL A N 1
ATOM 668 C CA . VAL A 1 86 ? -16.501 4.284 11.945 1.00 88.38 86 VAL A CA 1
ATOM 669 C C . VAL A 1 86 ? -16.079 4.317 10.485 1.00 88.38 86 VAL A C 1
ATOM 671 O O . VAL A 1 86 ? -15.334 3.447 10.035 1.00 88.38 86 VAL A O 1
ATOM 674 N N . TYR A 1 87 ? -16.534 5.336 9.758 1.00 88.69 87 TYR A N 1
ATOM 675 C CA . TYR A 1 87 ? -16.073 5.610 8.402 1.00 88.69 87 TYR A CA 1
ATOM 676 C C . TYR A 1 87 ? -14.753 6.374 8.462 1.00 88.69 87 TYR A C 1
ATOM 678 O O . TYR A 1 8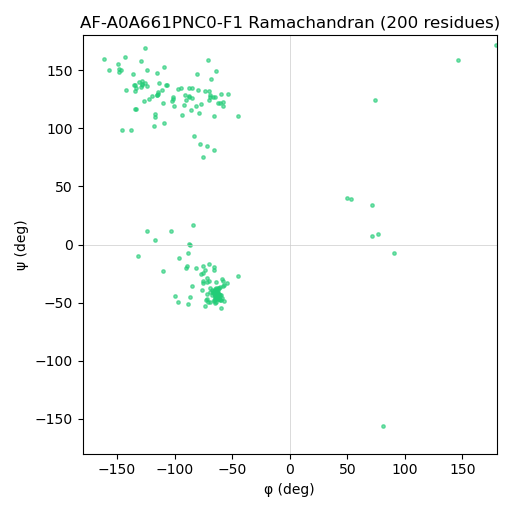7 ? -14.684 7.467 9.021 1.00 88.69 87 TYR A O 1
ATOM 686 N N . TYR A 1 88 ? -13.701 5.780 7.902 1.00 89.56 88 TYR A N 1
ATOM 687 C CA . TYR A 1 88 ? -12.362 6.358 7.897 1.00 89.56 88 TYR A CA 1
ATOM 688 C C . TYR A 1 88 ? -12.052 6.979 6.526 1.00 89.56 88 TYR A C 1
ATOM 690 O O . TYR A 1 88 ? -12.145 6.269 5.519 1.00 89.56 88 TYR A O 1
ATOM 698 N N . PRO A 1 89 ? -11.701 8.277 6.445 1.00 89.94 89 PRO A N 1
ATOM 699 C CA . PRO A 1 89 ? -11.470 8.939 5.168 1.00 89.94 89 PRO A CA 1
ATOM 700 C C . PRO A 1 89 ? -10.145 8.485 4.551 1.00 89.94 89 PRO A C 1
ATOM 702 O O . PRO A 1 89 ? -9.098 8.486 5.198 1.00 89.94 89 PRO A O 1
ATOM 705 N N . ILE A 1 90 ? -10.184 8.124 3.270 1.00 90.44 90 ILE A N 1
ATOM 706 C CA . ILE A 1 90 ? -9.015 7.698 2.497 1.00 90.44 90 ILE A CA 1
ATOM 707 C C . ILE A 1 90 ? -9.038 8.417 1.153 1.00 90.44 90 ILE A C 1
ATOM 709 O O . ILE A 1 90 ? -10.064 8.454 0.474 1.00 90.44 90 ILE A O 1
ATOM 713 N N . TRP A 1 91 ? -7.890 8.946 0.742 1.00 91.88 91 TRP A N 1
ATOM 714 C CA . TRP A 1 91 ? -7.719 9.541 -0.577 1.00 91.88 91 TRP A CA 1
ATOM 715 C C . TRP A 1 91 ? -7.102 8.535 -1.539 1.00 91.88 91 TRP A C 1
ATOM 717 O O . TRP A 1 91 ? -6.109 7.882 -1.227 1.00 91.88 91 TRP A O 1
ATOM 727 N N . ILE A 1 92 ? -7.669 8.440 -2.740 1.00 92.12 92 ILE A N 1
ATOM 728 C CA . ILE A 1 92 ? -7.139 7.602 -3.815 1.00 92.12 92 ILE A CA 1
ATOM 729 C C . ILE A 1 92 ? -6.739 8.519 -4.963 1.00 92.12 92 ILE A C 1
ATOM 731 O O . ILE A 1 92 ? -7.590 9.108 -5.630 1.00 92.12 92 ILE A O 1
ATOM 735 N N . VAL A 1 93 ? -5.441 8.614 -5.227 1.00 92.88 93 VAL A N 1
ATOM 736 C CA . VAL A 1 93 ? -4.907 9.387 -6.348 1.00 92.88 93 VAL A CA 1
ATOM 737 C C . VAL A 1 93 ? -4.573 8.423 -7.471 1.00 92.88 93 VAL A C 1
ATOM 739 O O . VAL A 1 93 ? -3.738 7.539 -7.304 1.00 92.88 93 VAL A O 1
ATOM 742 N N . ARG A 1 94 ? -5.213 8.590 -8.630 1.00 92.62 94 ARG A N 1
ATOM 743 C CA . ARG A 1 94 ? -4.923 7.826 -9.850 1.00 92.62 94 ARG A CA 1
ATOM 744 C C . ARG A 1 94 ? -4.285 8.746 -10.876 1.00 92.62 94 ARG A C 1
ATOM 746 O O . ARG A 1 94 ? -4.790 9.836 -11.123 1.00 92.62 94 ARG A O 1
ATOM 753 N N . TYR A 1 95 ? -3.201 8.302 -11.494 1.00 91.31 95 TYR A N 1
ATOM 754 C CA . TYR A 1 95 ? -2.502 9.074 -12.517 1.00 91.31 95 TYR A CA 1
ATOM 755 C C . TYR A 1 95 ? -1.975 8.164 -13.619 1.00 91.31 95 TYR A C 1
ATOM 757 O O . TYR A 1 95 ? -1.860 6.951 -13.455 1.00 91.31 95 TYR A O 1
ATOM 765 N N . THR A 1 96 ? -1.677 8.753 -14.774 1.00 89.44 96 THR A N 1
ATOM 766 C CA . THR A 1 96 ? -1.084 8.032 -15.900 1.00 89.44 96 THR A CA 1
ATOM 767 C C . THR A 1 96 ? 0.303 8.579 -16.161 1.00 89.44 96 THR A C 1
ATOM 769 O O . THR A 1 96 ? 0.477 9.783 -16.323 1.00 89.44 96 THR A O 1
ATOM 772 N N . TYR A 1 97 ? 1.285 7.691 -16.244 1.00 83.25 97 TYR A N 1
ATOM 773 C CA . TYR A 1 97 ? 2.638 8.038 -16.643 1.00 83.25 97 TYR A CA 1
ATOM 774 C C . TYR A 1 97 ? 3.059 7.140 -17.802 1.00 83.25 97 TYR A C 1
ATOM 776 O O . TYR A 1 97 ? 3.001 5.916 -17.713 1.00 83.25 97 TYR A O 1
ATOM 784 N N . MET A 1 98 ? 3.447 7.752 -18.925 1.00 79.81 98 MET A N 1
ATOM 785 C CA . MET A 1 98 ? 3.943 7.043 -20.113 1.00 79.81 98 MET A CA 1
ATOM 786 C C . MET A 1 98 ? 2.994 5.941 -20.626 1.00 79.81 98 MET A C 1
ATOM 788 O O . MET A 1 98 ? 3.431 4.866 -21.033 1.00 79.81 98 MET A O 1
ATOM 792 N N . GLY A 1 99 ? 1.685 6.214 -20.594 1.00 79.56 99 GLY A N 1
ATOM 793 C CA . GLY A 1 99 ? 0.643 5.290 -21.053 1.00 79.56 99 GLY A CA 1
ATOM 794 C C . GLY A 1 99 ? 0.329 4.140 -20.088 1.00 79.56 99 GLY A C 1
ATOM 795 O O . GLY A 1 99 ? -0.403 3.228 -20.466 1.00 79.56 99 GLY A O 1
ATOM 796 N N . ARG A 1 100 ? 0.864 4.163 -18.860 1.00 81.31 100 ARG A N 1
ATOM 797 C CA . ARG A 1 100 ? 0.551 3.205 -17.791 1.00 81.31 100 ARG A CA 1
ATOM 798 C C . ARG A 1 100 ? -0.167 3.894 -16.639 1.00 81.31 100 ARG A C 1
ATOM 800 O O . ARG A 1 100 ? 0.182 5.017 -16.278 1.00 81.31 100 ARG A O 1
ATOM 807 N N . GLY A 1 101 ? -1.171 3.218 -16.089 1.00 84.88 101 GLY A N 1
ATOM 808 C CA . GLY A 1 101 ? -1.933 3.691 -14.940 1.00 84.88 101 GLY A CA 1
ATOM 809 C C . GLY A 1 101 ? -1.244 3.334 -13.628 1.00 84.88 101 GLY A C 1
ATOM 810 O O . GLY A 1 101 ? -0.818 2.198 -13.432 1.00 84.88 101 GLY A O 1
ATOM 811 N N . TYR A 1 102 ? -1.187 4.306 -12.733 1.00 88.81 102 TYR A N 1
ATOM 812 C CA . TYR A 1 102 ? -0.623 4.211 -11.397 1.00 88.81 102 TYR A CA 1
ATOM 813 C C . TYR A 1 102 ? -1.634 4.743 -10.388 1.00 88.81 102 TYR A C 1
ATOM 815 O O . TYR A 1 102 ? -2.542 5.507 -10.736 1.00 88.81 102 TYR A O 1
ATOM 823 N N . PHE A 1 103 ? -1.489 4.335 -9.132 1.00 91.94 103 PHE A N 1
ATOM 824 C CA . PHE A 1 103 ? -2.307 4.879 -8.059 1.00 91.94 103 PHE A CA 1
ATOM 825 C C . PHE A 1 103 ? -1.559 4.894 -6.736 1.00 91.94 103 PHE A C 1
ATOM 827 O O . PHE A 1 103 ? -0.655 4.092 -6.522 1.00 91.94 103 PHE A O 1
ATOM 834 N N . VAL A 1 104 ? -1.967 5.785 -5.845 1.00 92.62 104 VAL A N 1
ATOM 835 C CA . VAL A 1 104 ? -1.538 5.807 -4.450 1.00 92.62 104 VAL A CA 1
ATOM 836 C C . VAL A 1 104 ? -2.753 6.041 -3.563 1.00 92.62 104 VAL A C 1
ATOM 838 O O . VAL A 1 104 ? -3.631 6.845 -3.879 1.00 92.62 104 VAL A O 1
ATOM 841 N N . THR A 1 105 ? -2.799 5.295 -2.474 1.00 92.75 105 THR A N 1
ATOM 842 C CA . THR A 1 105 ? -3.777 5.372 -1.401 1.00 92.75 105 THR A CA 1
ATOM 843 C C . THR A 1 105 ? -3.135 6.127 -0.243 1.00 92.75 105 THR A C 1
ATOM 845 O O . THR A 1 105 ? -2.048 5.770 0.218 1.00 92.75 105 THR A O 1
ATOM 848 N N . VAL A 1 106 ? -3.793 7.185 0.216 1.00 92.25 106 VAL A N 1
ATOM 849 C CA . VAL A 1 106 ? -3.284 8.125 1.217 1.00 92.25 106 VAL A CA 1
ATOM 850 C C . VAL A 1 106 ? -4.270 8.204 2.374 1.00 92.25 106 VAL A C 1
ATOM 852 O O . VAL A 1 106 ? -5.482 8.276 2.172 1.00 92.25 106 VAL A O 1
ATOM 855 N N . ASP A 1 107 ? -3.741 8.193 3.590 1.00 90.88 107 ASP A N 1
ATOM 856 C CA . ASP A 1 107 ? -4.506 8.399 4.814 1.00 90.88 107 ASP A CA 1
ATOM 857 C C . ASP A 1 107 ? -5.136 9.802 4.807 1.00 90.88 107 ASP A C 1
ATOM 859 O O . ASP A 1 107 ? -4.435 10.812 4.692 1.00 90.88 107 ASP A O 1
ATOM 863 N N . GLY A 1 108 ? -6.467 9.865 4.914 1.00 89.25 108 GLY A N 1
ATOM 864 C CA . GLY A 1 108 ? -7.221 11.114 4.860 1.00 89.25 108 GLY A CA 1
ATOM 865 C C . GLY A 1 108 ? -7.048 12.026 6.069 1.00 89.25 108 GLY A C 1
ATOM 866 O O . GLY A 1 108 ? -7.353 13.211 5.958 1.00 89.25 108 GLY A O 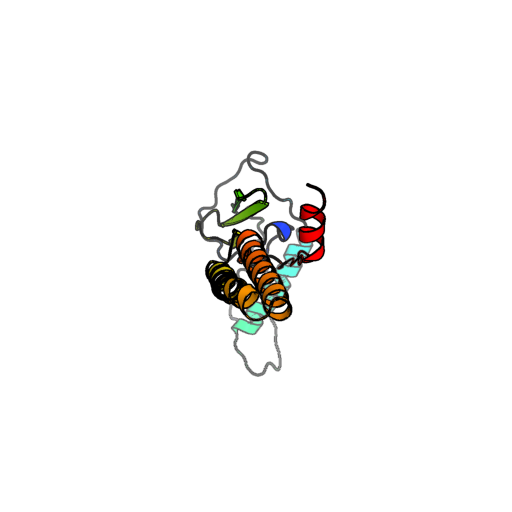1
ATOM 867 N N . ILE A 1 109 ? -6.537 11.506 7.185 1.00 89.62 109 ILE A N 1
ATOM 868 C CA . ILE A 1 109 ? -6.256 12.274 8.396 1.00 89.62 109 ILE A CA 1
ATOM 869 C C . ILE A 1 109 ? -4.787 12.688 8.458 1.00 89.62 109 ILE A C 1
ATOM 871 O O . ILE A 1 109 ? -4.485 13.853 8.709 1.00 89.62 109 ILE A O 1
ATOM 875 N N . THR A 1 110 ? -3.857 11.749 8.258 1.00 88.81 110 THR A N 1
ATOM 876 C CA . THR A 1 110 ? -2.419 12.030 8.440 1.00 88.81 110 THR A CA 1
ATOM 877 C C . THR A 1 110 ? -1.726 12.535 7.177 1.00 88.81 110 THR A C 1
ATOM 879 O O . THR A 1 110 ? -0.638 13.104 7.266 1.00 88.81 110 THR A O 1
ATOM 882 N N . GLY A 1 111 ? -2.317 12.317 5.999 1.00 89.56 111 GLY A N 1
ATOM 883 C CA . GLY A 1 111 ? -1.702 12.630 4.709 1.00 89.56 111 GLY A CA 1
ATOM 884 C C . GLY A 1 111 ? -0.548 11.698 4.320 1.00 89.56 111 GLY A C 1
ATOM 885 O O . GLY A 1 111 ? 0.132 11.958 3.329 1.00 89.56 111 GLY A O 1
ATOM 886 N N . GLN A 1 112 ? -0.301 10.623 5.076 1.00 89.44 112 GLN A N 1
ATOM 887 C CA . GLN A 1 112 ? 0.755 9.656 4.770 1.00 89.44 112 GLN A CA 1
ATOM 888 C C . GLN A 1 112 ? 0.314 8.650 3.700 1.00 89.44 112 GLN A C 1
ATOM 890 O O . GLN A 1 112 ? -0.853 8.254 3.642 1.00 89.44 112 GLN A O 1
ATOM 895 N N . SER A 1 113 ? 1.254 8.196 2.862 1.00 89.38 113 SER A N 1
ATOM 896 C CA . SER A 1 113 ? 1.001 7.098 1.926 1.00 89.38 113 SER A CA 1
ATOM 897 C C . SER A 1 113 ? 0.770 5.794 2.695 1.00 89.38 113 SER A C 1
ATOM 899 O O . SER A 1 113 ? 1.568 5.389 3.539 1.00 89.38 113 SER A O 1
ATOM 901 N N . ILE A 1 114 ? -0.347 5.127 2.403 1.00 89.50 114 ILE A N 1
ATOM 902 C CA . ILE A 1 114 ? -0.659 3.799 2.945 1.00 89.50 114 ILE A CA 1
ATOM 903 C C . ILE A 1 114 ? -0.075 2.741 2.016 1.00 89.50 114 ILE A C 1
ATOM 905 O O . ILE A 1 114 ? 0.630 1.830 2.453 1.00 89.50 114 ILE A O 1
ATOM 909 N N . SER A 1 115 ? -0.387 2.866 0.728 1.00 90.19 115 SER A N 1
ATOM 910 C CA . SER A 1 115 ? 0.059 1.943 -0.304 1.00 90.19 115 SER A CA 1
ATOM 911 C C . SER A 1 115 ? -0.049 2.570 -1.685 1.00 90.19 115 SER A C 1
ATOM 913 O O . SER A 1 115 ? -0.778 3.536 -1.893 1.00 90.19 115 SER A O 1
ATOM 915 N N . GLY A 1 116 ? 0.684 2.046 -2.656 1.00 89.25 116 GLY A N 1
ATOM 916 C CA . GLY A 1 116 ? 0.603 2.558 -4.014 1.00 89.25 116 GLY A CA 1
ATOM 917 C C . GLY A 1 116 ? 1.528 1.857 -4.986 1.00 89.25 116 GLY A C 1
ATOM 918 O O . GLY A 1 116 ? 2.378 1.047 -4.619 1.00 89.25 116 GLY A O 1
ATOM 919 N N . ARG A 1 117 ? 1.342 2.188 -6.259 1.00 87.12 117 ARG A N 1
ATOM 920 C CA . ARG A 1 117 ? 2.238 1.833 -7.352 1.00 87.12 117 ARG A CA 1
ATOM 921 C C . ARG A 1 117 ? 2.750 3.114 -7.980 1.00 87.12 117 ARG A C 1
ATOM 923 O O . ARG A 1 117 ? 1.950 3.963 -8.372 1.00 87.12 117 ARG A O 1
ATOM 930 N N . ALA A 1 118 ? 4.063 3.228 -8.103 1.00 85.50 118 ALA A N 1
ATOM 931 C CA . ALA A 1 118 ? 4.728 4.361 -8.724 1.00 85.50 118 ALA A CA 1
ATOM 932 C C . ALA A 1 118 ? 5.650 3.910 -9.867 1.00 85.50 118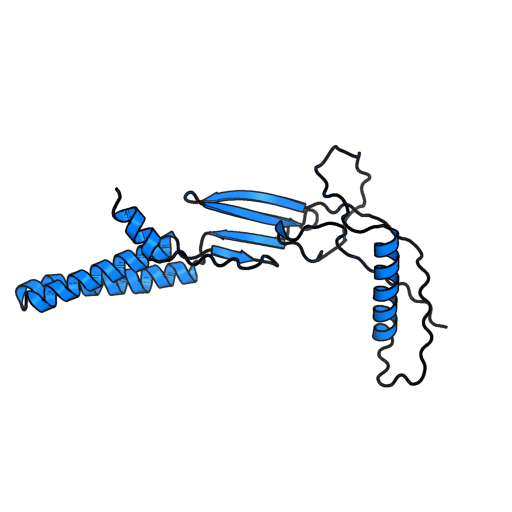 ALA A C 1
ATOM 934 O O . ALA A 1 118 ? 6.164 2.787 -9.848 1.00 85.50 118 ALA A O 1
ATOM 935 N N . PRO A 1 119 ? 5.851 4.754 -10.890 1.00 80.25 119 PRO A N 1
ATOM 936 C CA . PRO A 1 119 ? 6.740 4.433 -11.992 1.00 80.25 119 PRO A CA 1
ATOM 937 C C . PRO A 1 119 ? 8.197 4.441 -11.533 1.00 80.25 119 PRO A C 1
ATOM 939 O O . PRO A 1 119 ? 8.651 5.427 -10.964 1.00 80.25 119 PRO A O 1
ATOM 942 N N . GLY A 1 120 ? 8.934 3.390 -11.896 1.00 72.19 120 GLY A N 1
ATOM 943 C CA . GLY A 1 120 ? 10.392 3.368 -11.861 1.00 72.19 120 GLY A CA 1
ATOM 944 C C . GLY A 1 120 ? 11.014 3.269 -10.472 1.00 72.19 120 GLY A C 1
ATOM 945 O O . GLY A 1 120 ? 10.822 4.138 -9.635 1.00 72.19 120 GLY A O 1
ATOM 946 N N . ASP A 1 121 ? 11.863 2.266 -10.262 1.00 73.06 121 ASP A N 1
ATOM 947 C CA . ASP A 1 121 ? 12.928 2.366 -9.259 1.00 73.06 121 ASP A CA 1
ATOM 948 C C . ASP A 1 121 ? 14.141 3.055 -9.918 1.00 73.06 121 ASP A C 1
ATOM 950 O O . ASP A 1 121 ? 14.703 2.479 -10.866 1.00 73.06 121 ASP A O 1
ATOM 954 N N . PRO A 1 122 ? 14.544 4.263 -9.462 1.00 72.06 122 PRO A N 1
ATOM 955 C CA . PRO A 1 122 ? 15.685 4.993 -10.009 1.00 72.06 122 PRO A CA 1
ATOM 956 C C . PRO A 1 122 ? 16.979 4.175 -10.008 1.00 72.06 122 PRO A C 1
ATOM 958 O O . PRO A 1 122 ? 17.786 4.312 -10.928 1.00 72.06 122 PRO A O 1
ATOM 961 N N . LEU A 1 123 ? 17.171 3.294 -9.020 1.00 77.19 123 LEU A N 1
ATOM 962 C CA . LEU A 1 123 ? 18.346 2.434 -8.932 1.00 77.19 123 LEU A CA 1
ATOM 963 C C . LEU A 1 123 ? 18.334 1.380 -10.042 1.00 77.19 123 LEU A C 1
ATOM 965 O O . LEU A 1 123 ? 19.314 1.247 -10.772 1.00 77.19 123 LEU A O 1
ATOM 969 N N . TYR A 1 124 ? 17.221 0.664 -10.220 1.00 76.12 124 TYR A N 1
ATOM 970 C CA . TYR A 1 124 ? 17.098 -0.325 -11.299 1.00 76.12 124 TYR A CA 1
ATOM 971 C C . TYR A 1 124 ? 17.173 0.317 -12.681 1.00 76.12 124 TYR A C 1
ATOM 973 O O . TYR A 1 124 ? 17.792 -0.241 -13.584 1.00 76.12 124 TYR A O 1
ATOM 981 N N . GLN A 1 125 ? 16.570 1.492 -12.854 1.00 80.50 125 GLN A N 1
ATOM 982 C CA . GLN A 1 125 ? 16.659 2.258 -14.094 1.00 80.50 125 GLN A CA 1
ATOM 983 C C . GLN A 1 125 ? 18.101 2.685 -14.384 1.00 80.50 125 GLN A C 1
ATOM 985 O O . GLN A 1 125 ? 18.590 2.490 -15.500 1.00 80.50 125 GLN A O 1
ATOM 990 N N . GLY A 1 126 ? 18.797 3.197 -13.367 1.00 81.00 126 GLY A N 1
ATOM 991 C CA . GLY A 1 126 ? 20.207 3.556 -13.450 1.00 81.00 126 GLY A CA 1
ATOM 992 C C . GLY A 1 126 ? 21.093 2.359 -13.790 1.00 81.00 126 GLY A C 1
ATOM 993 O O . GLY A 1 126 ? 21.934 2.462 -14.677 1.00 81.00 126 GLY A O 1
ATOM 994 N N . LEU A 1 127 ? 20.866 1.200 -13.166 1.00 84.44 127 LEU A N 1
ATOM 995 C CA . LEU A 1 127 ? 21.599 -0.033 -13.472 1.00 84.44 127 LEU A CA 1
ATOM 996 C C . LEU A 1 127 ? 21.298 -0.557 -14.882 1.00 84.44 127 LEU A C 1
ATOM 998 O O . LEU A 1 127 ? 22.218 -0.985 -15.576 1.00 84.44 127 LEU A O 1
ATOM 1002 N N . ALA A 1 128 ? 20.043 -0.501 -15.335 1.00 84.44 128 ALA A N 1
ATOM 1003 C CA . ALA A 1 128 ? 19.646 -0.965 -16.664 1.00 84.44 128 ALA A CA 1
ATOM 1004 C C . ALA A 1 128 ? 20.282 -0.127 -17.787 1.00 84.44 128 ALA A C 1
ATOM 1006 O O . ALA A 1 128 ? 20.826 -0.696 -18.736 1.00 84.44 128 ALA A O 1
ATOM 1007 N N . ILE A 1 129 ? 20.277 1.208 -17.664 1.00 82.56 129 ILE A N 1
ATOM 1008 C CA . ILE A 1 129 ? 21.012 2.088 -18.588 1.00 82.56 129 ILE A CA 1
ATOM 1009 C C . ILE A 1 129 ? 22.517 1.947 -18.400 1.00 82.56 129 ILE A C 1
ATOM 1011 O O . ILE A 1 129 ? 23.241 1.933 -19.387 1.00 82.56 129 ILE A O 1
ATOM 1015 N N . GLY A 1 130 ? 23.013 1.849 -17.170 1.00 85.38 130 GLY A N 1
ATOM 1016 C CA . GLY A 1 130 ? 24.445 1.742 -16.908 1.00 85.38 130 GLY A CA 1
ATOM 1017 C C . GLY A 1 130 ? 25.037 0.506 -17.577 1.00 85.38 130 GLY A C 1
ATOM 1018 O O . GLY A 1 130 ? 25.946 0.615 -18.394 1.00 85.38 130 GLY A O 1
ATOM 1019 N N . LEU A 1 131 ? 24.470 -0.669 -17.306 1.00 83.88 131 LEU A N 1
ATOM 1020 C CA . LEU A 1 131 ? 24.949 -1.935 -17.858 1.00 83.88 131 LEU A CA 1
ATOM 1021 C C . LEU A 1 131 ? 24.631 -2.078 -19.350 1.00 83.88 131 LEU A C 1
ATOM 1023 O O . LEU A 1 131 ? 25.509 -2.437 -20.132 1.00 83.88 131 LEU A O 1
ATOM 1027 N N . GLY A 1 132 ? 23.397 -1.781 -19.766 1.00 85.50 132 GLY A N 1
ATOM 1028 C CA . GLY A 1 132 ? 22.988 -1.938 -21.163 1.00 85.50 132 GLY A CA 1
ATOM 1029 C C . GLY A 1 132 ? 23.521 -0.838 -22.080 1.00 85.50 132 GLY A C 1
ATOM 1030 O O . GLY A 1 132 ? 23.958 -1.116 -23.191 1.00 85.50 132 GLY A O 1
ATOM 1031 N N . GLY A 1 133 ? 23.544 0.406 -21.606 1.00 86.81 133 GLY A N 1
ATOM 1032 C CA . GLY A 1 133 ? 24.022 1.574 -22.342 1.00 86.81 133 GLY A CA 1
ATOM 1033 C C . GLY A 1 133 ? 25.540 1.614 -22.473 1.00 86.81 133 GLY A C 1
ATOM 1034 O O . GLY A 1 133 ? 26.044 1.690 -23.591 1.00 86.81 133 GLY A O 1
ATOM 1035 N N . VAL A 1 134 ? 26.280 1.513 -21.361 1.00 89.06 134 VAL A N 1
ATOM 1036 C CA . VAL A 1 134 ? 27.755 1.526 -21.404 1.00 89.06 134 VAL A CA 1
ATOM 1037 C C . VAL A 1 134 ? 28.279 0.225 -22.002 1.00 89.06 134 VAL A C 1
ATOM 1039 O O . VAL A 1 134 ? 29.078 0.262 -22.934 1.00 89.06 134 VAL A O 1
ATOM 1042 N N . GLY A 1 135 ? 27.796 -0.926 -21.522 1.00 87.44 135 GLY A N 1
ATOM 1043 C CA . GLY A 1 135 ? 28.222 -2.234 -22.020 1.00 87.44 135 GLY A CA 1
ATOM 1044 C C . GLY A 1 135 ? 27.851 -2.446 -23.488 1.00 87.44 135 GLY A C 1
ATOM 1045 O O . GLY A 1 135 ? 28.714 -2.780 -24.298 1.00 87.44 135 GLY A O 1
ATOM 1046 N N . GLY A 1 136 ? 26.593 -2.189 -23.857 1.00 88.75 136 GLY A N 1
ATOM 1047 C CA . GLY A 1 136 ? 26.130 -2.306 -25.240 1.00 88.75 136 GLY A CA 1
ATOM 1048 C C . GLY A 1 136 ? 26.782 -1.287 -26.174 1.00 88.75 136 GLY A C 1
ATOM 1049 O O . GLY A 1 136 ? 27.211 -1.650 -27.268 1.00 88.75 136 GLY A O 1
ATOM 1050 N N . GLY A 1 137 ? 26.932 -0.032 -25.740 1.00 88.50 137 GLY A N 1
ATOM 1051 C CA . GLY A 1 137 ? 27.550 1.037 -26.528 1.00 88.50 137 GLY A CA 1
ATOM 1052 C C . GLY A 1 137 ? 29.039 0.809 -26.799 1.00 88.50 137 GLY A C 1
ATOM 1053 O O . GLY A 1 137 ? 29.467 0.888 -27.951 1.00 88.50 137 GLY A O 1
ATOM 1054 N N . LEU A 1 138 ? 29.822 0.454 -25.771 1.00 91.56 138 LEU A N 1
ATOM 1055 C CA . LEU A 1 138 ? 31.246 0.133 -25.928 1.00 91.56 138 LEU A CA 1
ATOM 1056 C C . LEU A 1 138 ? 31.447 -1.082 -26.830 1.00 91.56 138 LEU A C 1
ATOM 1058 O O . LEU A 1 138 ? 32.267 -1.038 -27.745 1.00 91.56 138 LEU A O 1
ATOM 1062 N N . LEU A 1 139 ? 30.676 -2.149 -26.607 1.00 91.88 139 LEU A N 1
ATOM 1063 C CA . LEU A 1 139 ? 30.781 -3.360 -27.410 1.00 91.88 139 LEU A CA 1
ATOM 1064 C C . LEU A 1 139 ? 30.408 -3.082 -28.872 1.00 91.88 139 LEU A C 1
ATOM 1066 O O . LEU A 1 139 ? 31.119 -3.525 -29.769 1.00 91.88 139 LEU A O 1
ATOM 1070 N N . THR A 1 140 ? 29.367 -2.282 -29.124 1.00 91.12 140 THR A N 1
ATOM 1071 C CA . THR A 1 140 ? 28.984 -1.858 -30.482 1.00 91.12 140 THR A CA 1
ATOM 1072 C C . THR A 1 140 ? 30.102 -1.047 -31.145 1.00 91.12 140 THR A C 1
ATOM 1074 O O . THR A 1 140 ? 30.477 -1.343 -32.278 1.00 91.12 140 THR A O 1
ATOM 1077 N N . GLY A 1 141 ? 30.685 -0.073 -30.437 1.00 90.69 141 GLY A N 1
ATOM 1078 C CA . GLY A 1 141 ? 31.770 0.769 -30.952 1.00 90.69 141 GLY A CA 1
ATOM 1079 C C . GLY A 1 141 ? 33.055 -0.008 -31.264 1.00 90.69 141 GLY A C 1
ATOM 1080 O O . GLY A 1 141 ? 33.629 0.154 -32.341 1.00 90.69 141 GLY A O 1
ATOM 1081 N N . VAL A 1 142 ? 33.476 -0.907 -30.368 1.00 92.00 142 VAL A N 1
ATOM 1082 C CA . VAL A 1 142 ? 34.637 -1.789 -30.592 1.00 92.00 142 VAL A CA 1
ATOM 1083 C C . VAL A 1 142 ? 34.375 -2.745 -31.752 1.00 92.00 142 VAL A C 1
ATOM 1085 O O . VAL A 1 142 ? 35.256 -2.974 -32.577 1.00 92.00 142 VAL A O 1
ATOM 1088 N N . SER A 1 143 ? 33.158 -3.270 -31.863 1.00 91.69 143 SER A N 1
ATOM 1089 C CA . SER A 1 143 ? 32.788 -4.209 -32.923 1.00 91.69 143 SER A CA 1
ATOM 1090 C C . SER A 1 143 ? 32.718 -3.555 -34.302 1.00 91.69 143 SER A C 1
ATOM 1092 O O . SER A 1 143 ? 33.078 -4.188 -35.290 1.00 91.69 143 SER A O 1
ATOM 1094 N N . LEU A 1 144 ? 32.345 -2.273 -34.368 1.00 91.69 144 LEU A N 1
ATOM 1095 C CA . LEU A 1 144 ? 32.430 -1.449 -35.578 1.00 91.69 144 LEU A CA 1
ATOM 1096 C C . LEU A 1 144 ? 33.868 -1.345 -36.099 1.00 91.69 144 LEU A C 1
ATOM 1098 O O . LEU A 1 144 ? 34.097 -1.511 -37.292 1.00 91.69 144 LEU A O 1
ATOM 1102 N N . MET A 1 145 ? 34.842 -1.141 -35.208 1.00 89.25 145 MET A N 1
ATOM 1103 C CA . MET A 1 145 ? 36.264 -1.217 -35.572 1.00 89.25 145 MET A CA 1
ATOM 1104 C C . MET A 1 145 ? 36.695 -2.651 -35.896 1.00 89.25 145 MET A C 1
ATOM 1106 O O . MET A 1 145 ? 37.457 -2.879 -36.834 1.00 89.25 145 MET A O 1
ATOM 1110 N N . GLY A 1 146 ? 36.158 -3.632 -35.170 1.00 89.44 146 GLY A N 1
ATOM 1111 C CA . GLY A 1 146 ? 36.384 -5.055 -35.402 1.00 89.44 146 GLY A CA 1
ATOM 1112 C C . GLY A 1 146 ? 35.979 -5.518 -36.802 1.00 89.44 146 GLY A C 1
ATOM 1113 O O . GLY A 1 146 ? 36.652 -6.383 -37.348 1.00 89.44 146 GLY A O 1
ATOM 1114 N N . LEU A 1 147 ? 34.966 -4.906 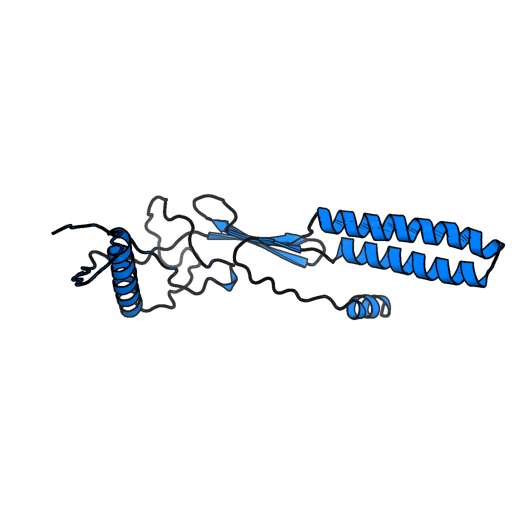-37.428 1.00 91.81 147 LEU A N 1
ATOM 1115 C CA . LEU A 1 147 ? 34.568 -5.209 -38.810 1.00 91.81 147 LEU A CA 1
ATOM 1116 C C . LEU A 1 147 ? 35.701 -4.991 -39.825 1.00 91.81 147 LEU A C 1
ATOM 1118 O O . LEU A 1 147 ? 35.747 -5.696 -40.830 1.00 91.81 147 LEU A O 1
ATOM 1122 N N . LEU A 1 148 ? 36.617 -4.053 -39.558 1.00 91.44 148 LEU A N 1
ATOM 1123 C CA . LEU A 1 148 ? 37.766 -3.765 -40.423 1.00 91.44 148 LEU A CA 1
ATOM 1124 C C . LEU A 1 148 ? 38.893 -4.799 -40.277 1.00 91.44 148 LEU A C 1
ATOM 1126 O O . LEU A 1 148 ? 39.677 -4.982 -41.203 1.00 91.44 148 L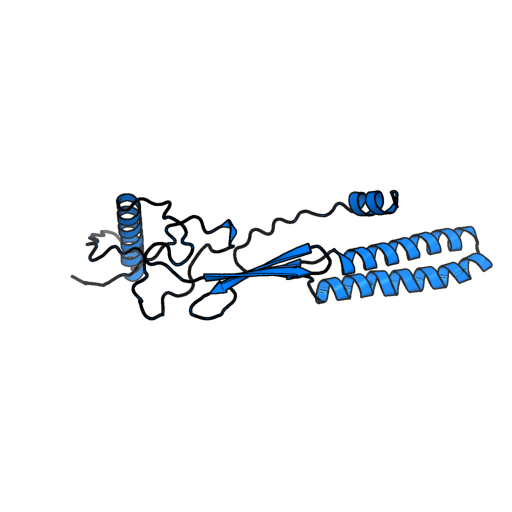EU A O 1
ATOM 1130 N N . LEU A 1 149 ? 38.984 -5.463 -39.120 1.00 92.44 149 LEU A N 1
ATOM 1131 C CA . LEU A 1 149 ? 40.053 -6.415 -38.794 1.00 92.44 149 LEU A CA 1
ATOM 1132 C C . LEU A 1 149 ? 39.609 -7.870 -38.985 1.00 92.44 149 LEU A C 1
ATOM 1134 O O . LEU A 1 149 ? 40.340 -8.689 -39.534 1.00 92.44 149 LEU A O 1
ATOM 1138 N N . ASN A 1 150 ? 38.405 -8.198 -38.520 1.00 92.62 150 ASN A N 1
ATOM 1139 C CA . ASN A 1 150 ? 37.772 -9.501 -38.646 1.00 92.62 150 ASN A CA 1
ATOM 1140 C C . ASN A 1 150 ? 36.250 -9.313 -38.812 1.00 92.62 150 ASN A C 1
ATOM 1142 O O . ASN A 1 150 ? 35.532 -9.163 -37.816 1.00 92.62 150 ASN A O 1
ATOM 1146 N N . PRO A 1 151 ? 3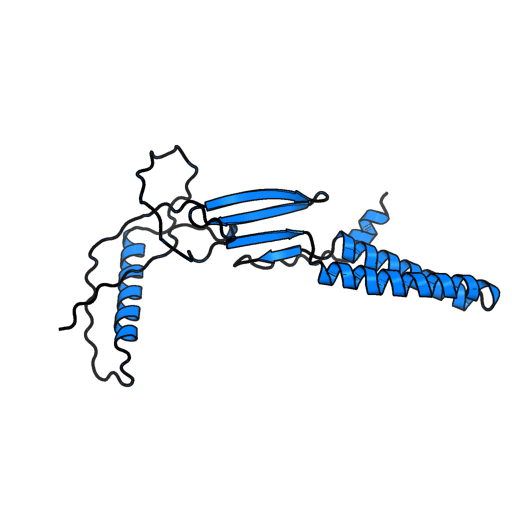5.740 -9.362 -40.055 1.00 90.62 151 PRO A N 1
ATOM 1147 C CA . PRO A 1 151 ? 34.335 -9.092 -40.351 1.00 90.62 151 PRO A CA 1
ATOM 1148 C C . PRO A 1 151 ? 33.349 -9.987 -39.589 1.00 90.62 151 PRO A C 1
ATOM 1150 O O . PRO A 1 151 ? 32.286 -9.525 -39.185 1.00 90.62 151 PRO A O 1
ATOM 1153 N N . VAL A 1 152 ? 33.700 -11.255 -39.349 1.00 91.25 152 VAL A N 1
ATOM 1154 C CA . VAL A 1 152 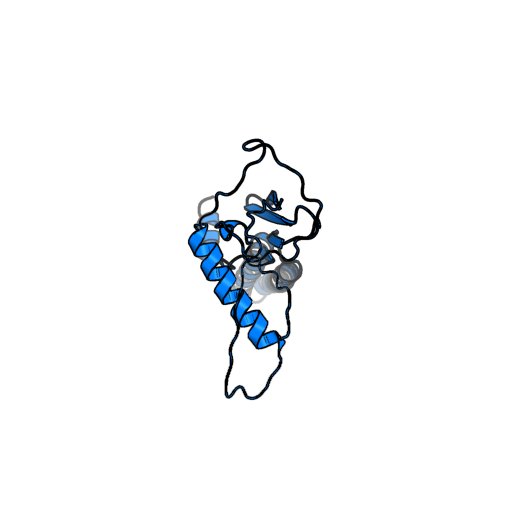? 32.817 -12.215 -38.664 1.00 91.25 152 VAL A CA 1
ATOM 1155 C C . VAL A 1 152 ? 32.716 -11.893 -37.173 1.00 91.25 152 VAL A C 1
ATOM 1157 O O . VAL A 1 152 ? 31.615 -11.811 -36.629 1.00 91.25 152 VAL A O 1
ATOM 1160 N N . ALA A 1 153 ? 33.853 -11.662 -36.513 1.00 88.56 153 ALA A N 1
ATOM 1161 C CA . ALA A 1 153 ? 33.877 -11.302 -35.096 1.00 88.56 153 ALA A CA 1
ATOM 1162 C C . ALA A 1 153 ? 33.261 -9.912 -34.848 1.00 88.56 153 ALA A C 1
ATOM 1164 O O . ALA A 1 153 ? 32.503 -9.737 -33.893 1.00 88.56 153 ALA A O 1
ATOM 1165 N N . GLY A 1 154 ? 33.526 -8.948 -35.738 1.00 91.12 154 GLY A N 1
ATOM 1166 C CA . GLY A 1 154 ? 32.928 -7.613 -35.695 1.00 91.12 154 GLY A CA 1
ATOM 1167 C C . GLY A 1 154 ? 31.408 -7.638 -35.870 1.00 91.12 154 GLY A C 1
ATOM 1168 O O . GLY A 1 154 ? 30.692 -6.993 -35.111 1.00 91.12 154 GLY A O 1
ATOM 1169 N N . ALA A 1 155 ? 30.880 -8.434 -36.805 1.00 92.19 155 ALA A N 1
ATOM 1170 C CA . ALA A 1 155 ? 29.434 -8.544 -37.007 1.00 92.19 155 ALA A CA 1
ATOM 1171 C C . ALA A 1 155 ? 28.719 -9.169 -35.794 1.00 92.19 155 ALA A C 1
ATOM 1173 O O . ALA A 1 155 ? 27.674 -8.673 -35.369 1.00 92.19 155 ALA A O 1
ATOM 1174 N N . LEU A 1 156 ? 29.299 -10.220 -35.201 1.00 92.06 156 LEU A N 1
ATOM 1175 C CA . LEU A 1 156 ? 28.762 -10.854 -33.993 1.00 92.06 156 LEU A CA 1
ATOM 1176 C C . LEU A 1 156 ? 28.754 -9.896 -32.799 1.00 92.06 156 LEU A C 1
ATOM 1178 O O . LEU A 1 156 ? 27.736 -9.768 -32.118 1.00 92.06 156 LEU A O 1
ATOM 1182 N N . GLY A 1 157 ? 29.864 -9.196 -32.561 1.00 90.75 157 GLY A N 1
ATOM 1183 C CA . GLY A 1 157 ? 29.953 -8.228 -31.473 1.00 90.75 157 GLY A CA 1
ATOM 1184 C C . GLY A 1 157 ? 28.990 -7.051 -31.656 1.00 90.75 157 GLY A C 1
ATOM 1185 O O . GLY A 1 157 ? 28.351 -6.624 -30.700 1.00 90.75 157 GLY A O 1
ATOM 1186 N N . LEU A 1 158 ? 28.789 -6.578 -32.888 1.00 93.00 158 LEU A N 1
ATOM 1187 C CA . LEU A 1 158 ? 27.851 -5.495 -33.182 1.00 93.00 158 LEU A CA 1
ATOM 1188 C C . LEU A 1 158 ? 26.408 -5.911 -32.872 1.00 93.00 158 LEU A C 1
ATOM 1190 O O . LEU A 1 158 ? 25.663 -5.153 -32.252 1.00 93.00 158 LEU A O 1
ATOM 1194 N N . LEU A 1 159 ? 26.030 -7.139 -33.231 1.00 93.19 159 LEU A N 1
ATOM 1195 C CA . LEU A 1 159 ? 24.705 -7.682 -32.940 1.00 93.19 159 LEU A CA 1
ATOM 1196 C C . LEU A 1 159 ? 24.472 -7.802 -31.427 1.00 93.19 159 LEU A C 1
ATOM 1198 O O . LEU A 1 159 ? 23.443 -7.352 -30.924 1.00 93.19 159 LEU A O 1
ATOM 1202 N N . ILE A 1 160 ? 25.446 -8.340 -30.688 1.00 91.50 160 ILE A N 1
ATOM 1203 C CA . ILE A 1 160 ? 25.370 -8.454 -29.224 1.00 91.50 160 ILE A CA 1
ATOM 1204 C C . ILE A 1 160 ? 25.276 -7.065 -28.577 1.00 91.50 160 ILE A C 1
ATOM 1206 O O . ILE A 1 160 ? 24.470 -6.865 -27.669 1.00 91.50 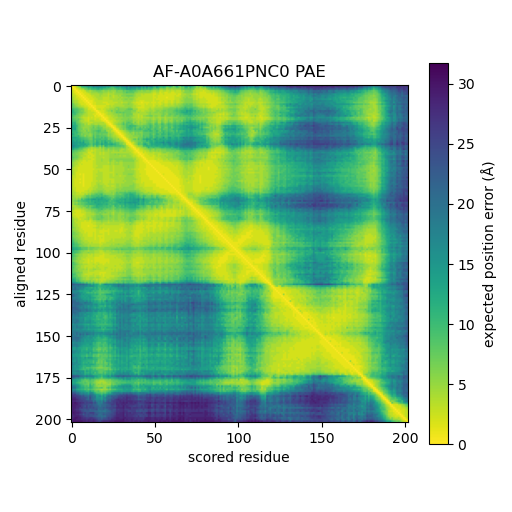160 ILE A O 1
ATOM 1210 N N . GLY A 1 161 ? 26.049 -6.094 -29.063 1.00 90.75 161 GLY A N 1
ATOM 1211 C CA . GLY A 1 161 ? 26.069 -4.731 -28.536 1.00 90.75 161 GLY A CA 1
ATOM 1212 C C . GLY A 1 161 ? 24.725 -4.024 -28.700 1.00 90.75 161 GLY A C 1
ATOM 1213 O O . GLY A 1 161 ? 24.207 -3.456 -27.738 1.00 90.75 161 GLY A O 1
ATOM 1214 N N . ILE A 1 162 ? 24.106 -4.151 -29.878 1.00 91.62 162 ILE A N 1
ATOM 1215 C CA . ILE A 1 162 ? 22.768 -3.612 -30.156 1.00 91.62 162 ILE A CA 1
ATOM 1216 C C . ILE A 1 162 ? 21.705 -4.297 -29.293 1.00 91.62 162 ILE A C 1
ATOM 1218 O O . ILE A 1 162 ? 20.827 -3.620 -28.757 1.00 91.62 162 ILE A O 1
ATOM 1222 N N . VAL A 1 163 ? 21.779 -5.620 -29.116 1.00 91.00 163 VAL A N 1
ATOM 1223 C CA . VAL A 1 163 ? 20.832 -6.362 -28.267 1.00 91.00 163 VAL A CA 1
ATOM 1224 C C . VAL A 1 163 ? 20.957 -5.945 -26.801 1.00 91.00 163 VAL A C 1
ATOM 1226 O O . VAL A 1 163 ? 19.938 -5.720 -26.148 1.00 91.00 163 VAL A O 1
ATOM 1229 N N . LEU A 1 164 ? 22.178 -5.790 -26.283 1.00 89.62 164 LEU A N 1
ATOM 1230 C CA . LEU A 1 164 ? 22.418 -5.318 -24.916 1.00 89.62 164 LEU A CA 1
ATOM 1231 C C . LEU A 1 164 ? 21.923 -3.883 -24.716 1.00 89.62 164 LEU A C 1
ATOM 1233 O O . LEU A 1 164 ? 21.263 -3.596 -23.715 1.00 89.62 164 LEU A O 1
ATOM 1237 N N . PHE A 1 165 ? 22.178 -3.004 -25.685 1.00 89.44 165 PHE A N 1
ATOM 1238 C CA . PHE A 1 165 ? 21.719 -1.620 -25.650 1.00 89.44 165 PHE A CA 1
ATOM 1239 C C . PHE A 1 165 ? 20.189 -1.526 -25.703 1.00 89.44 165 PHE A C 1
ATOM 1241 O O . PHE A 1 165 ? 19.567 -0.896 -24.846 1.00 89.44 165 PHE A O 1
ATOM 1248 N N . GLY A 1 166 ? 19.563 -2.207 -26.666 1.00 87.69 166 GLY A N 1
ATOM 1249 C CA . GLY A 1 166 ? 18.110 -2.246 -26.821 1.00 87.69 166 GLY A CA 1
ATOM 1250 C C . GLY A 1 166 ? 17.408 -2.897 -25.627 1.00 87.69 166 GLY A C 1
ATOM 1251 O O . GLY A 1 166 ? 16.388 -2.392 -25.159 1.00 87.69 166 GLY A O 1
ATOM 1252 N N . GLY A 1 167 ? 17.982 -3.974 -25.083 1.00 86.44 167 GLY A N 1
ATOM 1253 C CA . GLY A 1 167 ? 17.497 -4.635 -23.873 1.00 86.44 167 GLY A CA 1
ATOM 1254 C C . GLY A 1 167 ? 17.586 -3.738 -22.638 1.00 86.44 167 GLY A C 1
ATOM 1255 O O . GLY A 1 167 ? 16.603 -3.605 -21.908 1.00 86.44 167 GLY A O 1
ATOM 1256 N N . GLY A 1 168 ? 18.721 -3.062 -22.434 1.00 86.69 168 GLY A N 1
ATOM 1257 C CA . GLY A 1 168 ? 18.901 -2.099 -21.345 1.00 86.69 168 GLY A CA 1
ATOM 1258 C C . GLY A 1 168 ? 17.940 -0.918 -21.436 1.00 86.69 168 GLY A C 1
ATOM 1259 O O . GLY A 1 168 ? 17.302 -0.562 -20.446 1.00 86.69 168 GLY A O 1
ATOM 1260 N N . PHE A 1 169 ? 17.754 -0.365 -22.638 1.00 84.69 169 PHE A N 1
ATOM 1261 C CA . PHE A 1 169 ? 16.795 0.712 -22.881 1.00 84.69 169 PHE A CA 1
ATOM 1262 C C . PHE A 1 169 ? 15.349 0.271 -22.616 1.00 84.69 169 PHE A C 1
ATOM 1264 O O . PHE A 1 169 ? 14.588 0.994 -21.973 1.00 84.69 169 PHE A O 1
ATOM 1271 N N . ALA A 1 170 ? 14.963 -0.930 -23.054 1.00 82.06 170 ALA A N 1
ATOM 1272 C CA . ALA A 1 170 ? 13.635 -1.472 -22.783 1.00 82.06 170 ALA A CA 1
ATOM 1273 C C . ALA A 1 170 ? 13.400 -1.682 -21.276 1.00 82.06 170 ALA A C 1
ATOM 1275 O O . ALA A 1 170 ? 12.348 -1.300 -20.764 1.00 82.06 170 ALA A O 1
ATOM 1276 N N . MET A 1 171 ? 14.382 -2.228 -20.554 1.00 79.62 171 MET A N 1
ATOM 1277 C CA . MET A 1 171 ? 14.311 -2.417 -19.100 1.00 79.62 171 MET A CA 1
ATOM 1278 C C . MET A 1 171 ? 14.246 -1.085 -18.348 1.00 79.62 171 MET A C 1
ATOM 1280 O O . MET A 1 171 ? 13.447 -0.943 -17.428 1.00 79.62 171 MET A O 1
ATOM 1284 N N . PHE A 1 172 ? 15.004 -0.076 -18.774 1.00 81.62 172 PHE A N 1
ATOM 1285 C CA . PHE A 1 172 ? 14.902 1.280 -18.237 1.00 81.62 172 PHE A CA 1
ATOM 1286 C C . PHE A 1 172 ? 13.508 1.879 -18.442 1.00 81.62 172 PHE A C 1
ATOM 1288 O O . PHE A 1 172 ? 12.901 2.420 -17.519 1.00 81.62 172 PHE A O 1
ATOM 1295 N N . ARG A 1 173 ? 12.983 1.761 -19.664 1.00 75.94 173 ARG A N 1
ATOM 1296 C CA . ARG A 1 173 ? 11.729 2.399 -20.066 1.00 75.94 173 ARG A CA 1
ATOM 1297 C C . ARG A 1 173 ? 10.500 1.748 -19.432 1.00 75.94 173 ARG A C 1
ATOM 1299 O O . ARG A 1 173 ? 9.505 2.438 -19.213 1.00 75.94 173 ARG A O 1
ATOM 1306 N N . TYR A 1 174 ? 10.551 0.435 -19.202 1.00 72.00 174 TYR A N 1
ATOM 1307 C CA . TYR A 1 174 ? 9.372 -0.391 -18.923 1.00 72.00 174 TYR A CA 1
ATOM 1308 C C . TYR A 1 174 ? 9.497 -1.326 -17.718 1.00 72.00 174 TYR A C 1
ATOM 1310 O O . TYR A 1 174 ? 8.498 -1.965 -17.373 1.00 72.00 174 TYR A O 1
ATOM 1318 N N . GLY A 1 175 ? 10.693 -1.470 -17.146 1.00 66.31 175 GLY A N 1
ATOM 1319 C CA . GLY A 1 175 ? 11.057 -2.620 -16.319 1.00 66.31 175 GLY A CA 1
ATOM 1320 C C . GLY A 1 175 ? 10.920 -2.444 -14.813 1.00 66.31 175 GLY A C 1
ATOM 1321 O O . GLY A 1 175 ? 10.983 -3.452 -14.114 1.00 66.31 175 GLY A O 1
ATOM 1322 N N . SER A 1 176 ? 10.715 -1.232 -14.293 1.00 69.50 176 SER A N 1
ATOM 1323 C CA . SER A 1 176 ? 10.561 -1.043 -12.848 1.00 69.50 176 SER A CA 1
ATOM 1324 C C . SER A 1 176 ? 9.322 -0.234 -12.483 1.00 69.50 176 SER A C 1
ATOM 1326 O O . SER A 1 176 ? 8.989 0.777 -13.100 1.00 69.50 176 SER A O 1
ATOM 1328 N N . GLU A 1 177 ? 8.626 -0.729 -11.467 1.00 75.69 177 GLU A N 1
ATOM 1329 C CA . GLU A 1 177 ? 7.523 -0.079 -10.771 1.00 75.69 177 GLU A CA 1
ATOM 1330 C C . GLU A 1 177 ? 7.795 -0.277 -9.281 1.00 75.69 177 GLU A C 1
ATOM 1332 O O . GLU A 1 177 ? 8.132 -1.386 -8.857 1.00 75.69 177 GLU A O 1
ATOM 1337 N N . ILE A 1 178 ? 7.695 0.794 -8.501 1.00 79.56 178 ILE A N 1
ATOM 1338 C CA . ILE A 1 178 ? 7.791 0.725 -7.046 1.00 79.56 178 ILE A CA 1
ATOM 1339 C C . ILE A 1 178 ? 6.400 0.374 -6.531 1.00 79.56 178 ILE A C 1
ATOM 1341 O O . ILE A 1 178 ? 5.425 1.046 -6.869 1.00 79.56 178 ILE A O 1
ATOM 1345 N N . VAL A 1 179 ? 6.310 -0.682 -5.728 1.00 82.12 179 VAL A N 1
ATOM 1346 C CA . VAL A 1 179 ? 5.097 -1.032 -4.988 1.00 82.12 179 VAL A CA 1
ATOM 1347 C C . VAL A 1 179 ? 5.373 -0.765 -3.519 1.00 82.12 179 VAL A C 1
ATOM 1349 O O . VAL A 1 179 ? 6.319 -1.315 -2.962 1.00 82.12 179 VAL A O 1
ATOM 1352 N N . GLU A 1 180 ? 4.560 0.089 -2.910 1.00 80.31 180 GLU A N 1
ATOM 1353 C CA . GLU A 1 180 ? 4.649 0.432 -1.494 1.00 80.31 180 GLU A CA 1
ATOM 1354 C C . GLU A 1 180 ? 3.387 -0.033 -0.756 1.00 80.31 180 GLU A C 1
ATOM 1356 O O . GLU A 1 180 ? 2.287 -0.046 -1.321 1.00 80.31 180 GLU A O 1
ATOM 1361 N N . GLY A 1 181 ? 3.553 -0.415 0.511 1.00 76.44 181 GLY A N 1
ATOM 1362 C CA . GLY A 1 181 ? 2.474 -0.870 1.388 1.00 76.44 181 GLY A CA 1
ATOM 1363 C C . GLY A 1 181 ? 2.072 -2.331 1.179 1.00 76.44 181 GLY A C 1
ATOM 1364 O O . GLY A 1 181 ? 2.848 -3.151 0.696 1.00 76.44 181 GLY A O 1
ATOM 1365 N N . ASP A 1 182 ? 0.836 -2.654 1.555 1.00 72.00 182 ASP A N 1
ATOM 1366 C CA . ASP A 1 182 ? 0.298 -4.025 1.582 1.00 72.00 182 ASP A CA 1
ATOM 1367 C C . ASP A 1 182 ? -0.241 -4.530 0.234 1.00 72.00 182 ASP A C 1
ATOM 1369 O O . ASP A 1 182 ? -1.003 -5.502 0.160 1.00 72.00 182 ASP A O 1
ATOM 1373 N N . LEU A 1 183 ? 0.128 -3.866 -0.859 1.00 73.31 183 LEU A N 1
ATOM 1374 C CA . LEU A 1 183 ? -0.262 -4.312 -2.185 1.00 73.31 183 LEU A CA 1
ATOM 1375 C C . LEU A 1 183 ? 0.470 -5.606 -2.522 1.00 73.31 183 LEU A C 1
ATOM 1377 O O . LEU A 1 183 ? 1.699 -5.670 -2.502 1.00 73.31 183 LEU A O 1
ATOM 1381 N N . GLU A 1 184 ? -0.286 -6.629 -2.920 1.00 64.75 184 GLU A N 1
ATOM 1382 C CA . GLU A 1 184 ? 0.326 -7.809 -3.514 1.00 64.75 184 GLU A CA 1
ATOM 1383 C C . GLU A 1 184 ? 1.133 -7.378 -4.740 1.00 64.75 184 GLU A C 1
ATOM 1385 O O . GLU A 1 184 ? 0.606 -6.757 -5.677 1.00 64.75 184 GLU A O 1
ATOM 1390 N N . ALA A 1 185 ? 2.426 -7.706 -4.724 1.00 57.28 185 ALA A N 1
ATOM 1391 C CA . ALA A 1 185 ? 3.321 -7.528 -5.851 1.00 57.28 185 ALA A CA 1
ATOM 1392 C C . ALA A 1 185 ? 2.869 -8.466 -6.977 1.00 57.28 185 ALA A C 1
ATOM 1394 O O . ALA A 1 185 ? 3.390 -9.565 -7.160 1.00 57.28 185 ALA A O 1
ATOM 1395 N N . ARG A 1 186 ? 1.850 -8.051 -7.735 1.00 54.47 186 ARG A N 1
ATOM 1396 C CA . ARG A 1 186 ? 1.353 -8.785 -8.896 1.00 54.47 186 ARG A CA 1
ATOM 1397 C C . ARG A 1 186 ? 2.353 -8.583 -10.034 1.00 54.47 186 ARG A C 1
ATOM 1399 O O . ARG A 1 186 ? 2.151 -7.786 -10.944 1.00 54.47 186 ARG A O 1
ATOM 1406 N N . TYR A 1 187 ? 3.480 -9.280 -9.930 1.00 45.25 187 TYR A N 1
ATOM 1407 C CA . TYR A 1 187 ? 4.596 -9.225 -10.862 1.00 45.25 187 TYR A CA 1
ATOM 1408 C C . TYR A 1 187 ? 4.200 -9.929 -12.162 1.00 45.25 187 TYR A C 1
ATOM 1410 O O . TYR A 1 187 ? 4.470 -11.113 -12.368 1.00 45.25 187 TYR A O 1
ATOM 1418 N N . LYS A 1 188 ? 3.531 -9.212 -13.068 1.00 43.41 188 LYS A N 1
ATOM 1419 C CA . LYS A 1 188 ? 3.383 -9.682 -14.445 1.00 43.41 188 LYS A CA 1
ATOM 1420 C C . LYS A 1 188 ? 4.713 -9.398 -15.142 1.00 43.41 188 LYS A C 1
ATOM 1422 O O . LYS A 1 188 ? 4.887 -8.330 -15.720 1.00 43.41 188 LYS A O 1
ATOM 1427 N N . LYS A 1 189 ? 5.671 -10.337 -15.041 1.00 41.78 189 LYS A N 1
ATOM 1428 C CA . LYS A 1 189 ? 6.861 -10.368 -15.912 1.00 41.78 189 LYS A CA 1
ATOM 1429 C C . LYS A 1 189 ? 6.356 -10.130 -17.323 1.00 41.78 189 LYS A C 1
ATOM 1431 O O . LYS A 1 189 ? 5.658 -10.988 -17.852 1.00 41.78 189 LYS A O 1
ATOM 1436 N N . ILE A 1 190 ? 6.653 -8.977 -17.911 1.00 47.53 190 ILE A N 1
ATOM 1437 C CA . ILE A 1 190 ? 6.453 -8.801 -19.343 1.00 47.53 190 ILE A CA 1
ATOM 1438 C C . ILE A 1 190 ? 7.451 -9.778 -19.965 1.00 47.53 190 ILE A C 1
ATOM 1440 O O . ILE A 1 190 ? 8.657 -9.581 -19.788 1.00 47.53 190 ILE A O 1
ATOM 1444 N N . PRO A 1 191 ? 7.007 -10.877 -20.601 1.00 44.34 191 PRO A N 1
ATOM 1445 C CA . PRO A 1 191 ? 7.951 -11.759 -21.245 1.00 44.34 191 PRO A CA 1
ATOM 1446 C C . PRO A 1 191 ? 8.570 -10.932 -22.369 1.00 44.34 191 PRO A C 1
ATOM 1448 O O . PRO A 1 191 ? 7.861 -10.336 -23.174 1.00 44.34 191 PRO A O 1
ATOM 1451 N N . MET A 1 192 ? 9.897 -10.862 -22.409 1.00 45.97 192 MET A N 1
ATOM 1452 C CA . MET A 1 192 ? 10.688 -10.155 -23.427 1.00 45.97 192 MET A CA 1
ATOM 1453 C C . MET A 1 192 ? 10.188 -10.415 -24.870 1.00 45.97 192 MET A C 1
ATOM 1455 O O . MET A 1 192 ? 10.292 -9.557 -25.744 1.00 45.97 192 MET A O 1
ATOM 1459 N N . LEU A 1 193 ? 9.553 -11.573 -25.084 1.00 51.66 193 LEU A N 1
ATOM 1460 C CA . LEU A 1 193 ? 8.835 -11.993 -26.290 1.00 51.66 193 LEU A CA 1
ATOM 1461 C C . LEU A 1 193 ? 7.680 -11.070 -26.727 1.00 51.66 193 LEU A C 1
ATOM 1463 O O . LEU A 1 193 ? 7.493 -10.891 -27.928 1.00 51.66 193 LEU A O 1
ATOM 1467 N N . ASP A 1 194 ? 6.923 -10.465 -25.808 1.00 56.66 194 ASP A N 1
ATOM 1468 C CA . ASP A 1 194 ? 5.812 -9.562 -26.154 1.00 56.66 194 ASP A CA 1
ATOM 1469 C C . ASP A 1 194 ? 6.310 -8.193 -26.626 1.00 56.66 194 ASP A C 1
ATOM 1471 O O . ASP A 1 194 ? 5.720 -7.594 -27.525 1.00 56.66 194 ASP A O 1
ATOM 1475 N N . VAL A 1 195 ? 7.433 -7.717 -26.079 1.00 55.59 195 VAL A N 1
ATOM 1476 C CA . VAL A 1 195 ? 8.097 -6.487 -26.543 1.00 55.59 195 VAL A CA 1
ATOM 1477 C C . VAL A 1 195 ? 8.657 -6.691 -27.954 1.00 55.59 195 VAL A C 1
ATOM 1479 O O . VAL A 1 195 ? 8.443 -5.850 -28.826 1.00 55.59 195 VAL A O 1
ATOM 1482 N N . LEU A 1 196 ? 9.283 -7.845 -28.210 1.00 47.34 196 LEU A N 1
ATOM 1483 C CA . LEU A 1 196 ? 9.784 -8.228 -29.535 1.00 47.34 196 LEU A CA 1
ATOM 1484 C C . LEU A 1 196 ? 8.654 -8.400 -30.566 1.00 47.34 196 LEU A C 1
ATOM 1486 O O . LEU A 1 196 ? 8.771 -7.912 -31.688 1.00 47.34 196 LEU A O 1
ATOM 1490 N N . LYS A 1 197 ? 7.520 -9.007 -30.188 1.00 53.31 197 LYS A N 1
ATOM 1491 C CA . LYS A 1 197 ? 6.329 -9.118 -31.056 1.00 53.31 197 LYS A CA 1
ATOM 1492 C C . LYS A 1 197 ? 5.704 -7.770 -31.407 1.00 53.31 197 LYS A C 1
ATOM 1494 O O . LYS A 1 197 ? 5.127 -7.630 -32.482 1.00 53.31 197 LYS A O 1
ATOM 1499 N N . LYS A 1 198 ? 5.777 -6.792 -30.501 1.00 53.41 198 LYS A N 1
ATOM 1500 C CA . LYS A 1 198 ? 5.240 -5.446 -30.734 1.00 53.41 198 LYS A CA 1
ATOM 1501 C C . LYS A 1 198 ? 6.133 -4.627 -31.670 1.00 53.41 198 LYS A C 1
ATOM 1503 O O . LYS A 1 198 ? 5.612 -3.835 -32.441 1.00 53.41 198 LYS A O 1
ATOM 1508 N N . LEU A 1 199 ? 7.445 -4.868 -31.639 1.00 46.50 199 LEU A N 1
ATOM 1509 C CA . LEU A 1 199 ? 8.425 -4.273 -32.554 1.00 46.50 199 LEU A CA 1
ATOM 1510 C C . LEU A 1 199 ? 8.405 -4.889 -33.962 1.00 46.50 199 LEU A C 1
ATOM 1512 O O . LEU A 1 199 ? 8.784 -4.211 -34.902 1.00 46.50 199 LEU A O 1
ATOM 1516 N N . SER A 1 200 ? 7.947 -6.136 -34.135 1.00 45.38 200 SER A N 1
ATOM 1517 C CA . SER A 1 200 ? 7.862 -6.778 -35.462 1.00 45.38 200 SER A CA 1
ATOM 1518 C C . SER A 1 200 ? 6.554 -6.496 -36.224 1.00 45.38 200 SER A C 1
ATOM 1520 O O . SER A 1 200 ? 6.340 -7.064 -37.295 1.00 45.38 200 SER A O 1
ATOM 1522 N N . ARG A 1 201 ? 5.631 -5.723 -35.640 1.00 49.44 201 ARG A N 1
ATOM 1523 C CA . ARG A 1 201 ? 4.297 -5.419 -36.193 1.00 49.44 201 ARG A CA 1
ATOM 1524 C C . ARG A 1 201 ? 4.080 -3.931 -36.504 1.00 49.44 201 ARG A C 1
ATOM 1526 O O . ARG A 1 201 ? 2.965 -3.571 -36.871 1.00 49.44 201 ARG A O 1
ATOM 1533 N N . GLY A 1 202 ? 5.103 -3.095 -36.333 1.00 40.50 202 GLY A N 1
ATOM 1534 C CA . GLY A 1 202 ? 5.155 -1.715 -36.828 1.00 40.50 202 GLY A CA 1
ATOM 1535 C C . GLY A 1 202 ? 6.173 -1.618 -37.948 1.00 40.50 202 GLY A C 1
ATOM 1536 O O . GLY A 1 202 ? 5.940 -0.796 -38.854 1.00 40.50 202 GLY A O 1
#

Secondary structure (DSSP, 8-state):
------------S--GGGT-SS-S---S------TTSS--PPP-S-HHHHHHHHHHHHHHHHHHHT--S--S--------------PPPEEEEEEEETTEEEEEEEETTT--EEEEEEE--HHHHHHHHIIIIIIHHHHHHHHHHHHHH-HHHHHHHHHHHHHHHHHHHHHHHHS-EEEESS---------HHHHHHHHT--

Mean predicted aligned error: 11.0 Å

Radius of gyration: 28.17 Å; Cα contacts (8 Å, |Δi|>4): 229; chains: 1; bounding box: 66×37×81 Å

Foldseek 3Di:
DDDDDDDDDADQAPCVVQQCGDDPDDDDDADDDDPPPDDAGDGPDDPVRQVVVVQVVVQVVVVVVVVDPDDPDDDDDDDDPDDDDGTFDKDKDWDDDPNDIWIWIAGPPPRHTAKIKAPDDPVQLCVLCVCLVVVLVVQLVVLVVVCVVPVVSSVVSNVVSVCSNVRSVCCNVPNDMDIDHNHDCPPPPPPVVVVVVVVVVD

Solvent-accessible surface area (backbone atoms only — not comparable to full-atom values): 12463 Å² total; per-residue (Å²): 134,88,86,77,90,81,87,84,88,77,83,50,42,91,40,58,93,60,17,45,87,73,80,94,70,84,79,76,84,90,72,91,74,68,87,83,78,60,98,76,79,67,66,74,59,52,74,66,57,53,48,54,53,46,48,54,51,48,46,53,50,53,61,58,71,65,71,68,92,77,81,92,78,86,90,85,83,78,77,88,86,78,88,83,90,77,91,76,65,66,43,77,50,72,48,72,57,97,93,40,82,36,38,38,25,27,38,56,78,79,68,45,80,54,12,32,43,44,82,49,37,68,66,60,30,50,48,24,37,49,53,12,43,52,52,8,46,53,39,26,55,54,12,60,58,29,41,79,79,39,52,69,63,8,52,53,35,30,53,52,10,51,51,35,26,53,50,12,50,49,39,40,76,71,60,45,63,41,76,40,59,69,46,79,83,79,77,74,76,76,56,70,65,58,59,53,55,56,65,75,73,112

pLDDT: mean 83.14, std 12.56, range [40.5, 95.44]